Protein AF-A0A1F6T7D1-F1 (afdb_monomer)

Organism: NCBI:txid1817756

Sequence (231 aa):
MIGPVRVLPANIIKEFRGVKGLGLTKTAYKNGETWQALVCGNECSLQPVVLNVRSEILLKYFNDTVTGQRLSIAKPPTGELIALFQGLPPTAAVKSPTTLLHRGLTKYPGSGRPGSLEIGIPPFGSEKLRIVPRLVNDRTVRVYLESDRHRQRLGELGIPEMNAGPSDMAKGRNLLLWAGDLDGDGKLDLVMSFESWVGNDSSVVLFLSSLAKGGDFVGKAGSYFLAGQYD

pLDDT: mean 83.28, std 14.9, range [37.25, 98.0]

Solvent-accessible surface area (backbone atoms only — not comparable to full-atom values): 13082 Å² total; per-residue (Å²): 131,84,58,78,27,46,38,42,58,38,59,70,57,68,67,73,83,86,59,78,50,73,58,50,68,90,58,88,78,58,61,70,43,73,31,33,33,37,30,36,64,99,59,49,38,69,40,84,39,40,37,42,54,40,81,39,80,30,46,75,58,97,87,42,77,43,65,19,49,47,56,39,57,77,69,73,76,88,53,45,62,59,32,34,36,31,59,67,80,64,60,94,78,40,62,72,32,51,74,75,47,48,48,83,53,95,71,70,54,59,64,83,54,87,96,57,57,32,32,39,45,78,66,67,79,93,51,58,40,28,41,42,66,40,77,76,54,99,44,35,33,40,30,27,44,32,44,95,87,49,76,40,82,77,51,62,28,42,41,41,95,68,94,56,60,67,61,69,60,49,34,50,52,56,23,44,37,30,34,26,19,70,79,63,82,77,47,61,23,38,34,35,38,41,57,15,67,55,62,56,26,39,27,37,37,39,30,32,31,94,58,35,58,96,85,43,71,48,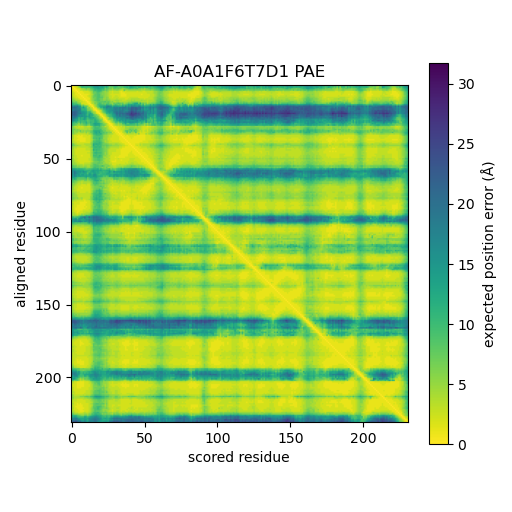15,82,44,25,56,28,76,42,77,40,94,76,130

Nearest PDB structures (foldseek):
  7uio-assembly1_Bp  TM=2.243E-01  e=1.957E-01  Saccharomyces cerevisiae S288C
  7uic-assembly1_p  TM=2.243E-01  e=3.689E-01  Saccharomyces cerevisiae S288C
  2fyq-assembly1_A-2  TM=2.842E-01  e=1.457E+00  Norwalk virus
  4x2y-assembly2_B  TM=2.482E-01  e=1.061E+00  Murine norovirus 1
  4in2-assembly1_B  TM=2.213E-01  e=1.800E+00  Norovirus Hu/1968/US

Foldseek 3Di:
DQAFKAKFFPCLQVPPDPDQHFAPPPDDDDFQDWKWWFFDDVATFTDIWTKDKDWDQRDCDPNDTRIGIRIYTPDDDPHDTGIIMDRAPPRVPADGWFFQDALPDPDFDAPPDPPALKGWTPDQPPWTWIWHWDDPDQFKTWIWIDTPVDIDTDDMAGDDPDDDHPNPCSHDCNFWRTWTGGRHPSAIKTWGWRQYPVQRKIKIWTWHCVQDPDPDRTDTRYMDIRGRPDD

Structure (mmCIF, N/CA/C/O backbone):
data_AF-A0A1F6T7D1-F1
#
_entry.id   AF-A0A1F6T7D1-F1
#
loop_
_atom_site.group_PDB
_atom_site.id
_atom_site.type_symbol
_atom_site.label_atom_id
_atom_site.label_alt_id
_atom_site.label_comp_id
_atom_site.label_asym_id
_atom_site.label_entity_id
_atom_site.label_seq_id
_atom_site.pdbx_PDB_ins_code
_atom_site.Cartn_x
_atom_site.Cartn_y
_atom_site.Cartn_z
_atom_site.occupancy
_atom_site.B_iso_or_equiv
_atom_site.auth_seq_id
_atom_site.auth_comp_id
_atom_site.auth_asym_id
_atom_site.auth_atom_id
_atom_site.pdbx_PDB_model_num
ATOM 1 N N . MET A 1 1 ? -18.824 6.020 -8.341 1.00 62.72 1 MET A N 1
ATOM 2 C CA . MET A 1 1 ? -18.040 4.789 -8.577 1.00 62.72 1 MET A CA 1
ATOM 3 C C . MET A 1 1 ? -16.597 5.214 -8.776 1.00 62.72 1 MET A C 1
ATOM 5 O O . MET A 1 1 ? -16.368 6.082 -9.610 1.00 62.72 1 MET A O 1
ATOM 9 N N . ILE A 1 2 ? -15.666 4.705 -7.967 1.00 74.12 2 ILE A N 1
ATOM 10 C CA . ILE A 1 2 ? -14.239 5.033 -8.101 1.00 74.12 2 ILE A CA 1
ATOM 11 C C . ILE A 1 2 ? -13.718 4.310 -9.352 1.00 74.12 2 ILE A C 1
ATOM 13 O O . ILE A 1 2 ? -13.960 3.115 -9.520 1.00 74.12 2 ILE A O 1
ATOM 17 N N . GLY A 1 3 ? -13.088 5.051 -10.267 1.00 82.81 3 GLY A N 1
ATOM 18 C CA . GLY A 1 3 ? -12.433 4.476 -11.445 1.00 82.81 3 GLY A CA 1
ATOM 19 C C . GLY A 1 3 ? -11.140 3.735 -11.075 1.00 82.81 3 GLY A C 1
ATOM 20 O O . GLY A 1 3 ? -10.758 3.713 -9.908 1.00 82.81 3 GLY A O 1
ATOM 21 N N . PRO A 1 4 ? -10.428 3.130 -12.041 1.00 87.75 4 PRO A N 1
ATOM 22 C CA . PRO A 1 4 ? -9.139 2.507 -11.754 1.00 87.75 4 PRO A CA 1
ATOM 23 C C . PRO A 1 4 ? -8.152 3.545 -11.201 1.00 87.75 4 PRO A C 1
ATOM 25 O O . PRO A 1 4 ? -7.913 4.580 -11.828 1.00 87.75 4 PRO A O 1
ATOM 28 N N . VAL A 1 5 ? -7.566 3.259 -10.036 1.00 93.31 5 VAL A N 1
ATOM 29 C CA . VAL A 1 5 ? -6.582 4.136 -9.394 1.00 93.31 5 VAL A CA 1
ATOM 30 C C . VAL A 1 5 ? -5.193 3.783 -9.913 1.00 93.31 5 VAL A C 1
ATOM 32 O O . VAL A 1 5 ? -4.769 2.626 -9.885 1.00 93.31 5 VAL A O 1
ATOM 35 N N . ARG A 1 6 ? -4.440 4.782 -10.372 1.00 93.75 6 ARG A N 1
ATOM 36 C CA . ARG A 1 6 ? -3.005 4.615 -10.632 1.00 93.75 6 ARG A CA 1
ATOM 37 C C . ARG A 1 6 ? -2.250 4.828 -9.331 1.00 93.75 6 ARG A C 1
ATOM 39 O O . ARG A 1 6 ? -2.532 5.771 -8.596 1.00 93.75 6 ARG A O 1
ATOM 46 N N . VAL A 1 7 ? -1.282 3.959 -9.073 1.00 94.06 7 VAL A N 1
ATOM 47 C CA . VAL A 1 7 ? -0.441 3.995 -7.876 1.00 94.06 7 VAL A CA 1
ATOM 48 C C . VAL A 1 7 ? 0.997 4.248 -8.309 1.00 94.06 7 VAL A C 1
ATOM 50 O O . VAL A 1 7 ? 1.436 3.740 -9.340 1.00 94.06 7 VAL A O 1
ATOM 53 N N . LEU A 1 8 ? 1.723 5.031 -7.522 1.00 92.75 8 LEU A N 1
ATOM 54 C CA . LEU A 1 8 ? 3.155 5.258 -7.658 1.00 92.75 8 LEU A CA 1
ATOM 55 C C . LEU A 1 8 ? 3.804 5.157 -6.267 1.00 92.75 8 LEU A C 1
ATOM 57 O O . LEU A 1 8 ? 3.393 5.873 -5.352 1.00 92.75 8 LEU A O 1
ATOM 61 N N . PRO A 1 9 ? 4.796 4.278 -6.064 1.00 91.00 9 PRO A N 1
ATOM 62 C CA . PRO A 1 9 ? 5.441 4.118 -4.770 1.00 91.00 9 PRO A CA 1
ATOM 63 C C . PRO A 1 9 ? 6.434 5.254 -4.490 1.00 91.00 9 PRO A C 1
ATOM 65 O O . PRO A 1 9 ? 7.025 5.839 -5.399 1.00 91.00 9 PRO A O 1
ATOM 68 N N . ALA A 1 10 ? 6.642 5.573 -3.211 1.00 88.81 10 ALA A N 1
ATOM 69 C CA . ALA A 1 10 ? 7.482 6.701 -2.806 1.00 88.81 10 ALA A CA 1
ATOM 70 C C . ALA A 1 10 ? 8.966 6.563 -3.190 1.00 88.81 10 ALA A C 1
ATOM 72 O O . ALA A 1 10 ? 9.633 7.569 -3.443 1.00 88.81 10 ALA A O 1
ATOM 73 N N . ASN A 1 11 ? 9.496 5.337 -3.234 1.00 81.94 11 ASN A N 1
ATOM 74 C CA . ASN A 1 11 ? 10.896 5.078 -3.580 1.00 81.94 11 ASN A CA 1
ATOM 75 C C . ASN A 1 11 ? 11.221 5.482 -5.024 1.00 81.94 11 ASN A C 1
ATOM 77 O O . ASN A 1 11 ? 12.285 6.045 -5.248 1.00 81.94 11 ASN A O 1
ATOM 81 N N . ILE A 1 12 ? 10.277 5.361 -5.964 1.00 77.81 12 ILE A N 1
ATOM 82 C CA . ILE A 1 12 ? 10.473 5.802 -7.359 1.00 77.81 12 ILE A CA 1
ATOM 83 C C . ILE A 1 12 ? 10.707 7.312 -7.478 1.00 77.81 12 ILE A C 1
ATOM 85 O O . ILE A 1 12 ? 11.357 7.770 -8.415 1.00 77.81 12 ILE A O 1
ATOM 89 N N . ILE A 1 13 ? 10.224 8.096 -6.513 1.00 75.31 13 ILE A N 1
ATOM 90 C CA . ILE A 1 13 ? 10.462 9.542 -6.461 1.00 75.31 13 ILE A CA 1
ATOM 91 C C . ILE A 1 13 ? 11.806 9.874 -5.786 1.00 75.31 13 ILE A C 1
ATOM 93 O O . ILE A 1 13 ? 12.431 10.880 -6.126 1.00 75.31 13 ILE A O 1
ATOM 97 N N . LYS A 1 14 ? 12.256 9.055 -4.821 1.00 62.06 14 LYS A N 1
ATOM 98 C CA . LYS A 1 14 ? 13.472 9.291 -4.015 1.00 62.06 14 LYS A CA 1
ATOM 99 C C . LYS A 1 14 ? 14.748 8.720 -4.670 1.00 62.06 14 LYS A C 1
ATOM 101 O O . LYS A 1 14 ? 15.816 9.325 -4.557 1.00 62.06 14 LYS A O 1
ATOM 106 N N . GLU A 1 15 ? 14.664 7.589 -5.365 1.00 52.50 15 GLU A N 1
ATOM 107 C CA . GLU A 1 15 ? 15.813 6.817 -5.862 1.00 52.50 15 GLU A CA 1
ATOM 108 C C . GLU A 1 15 ? 16.237 7.205 -7.284 1.00 52.50 15 GLU A C 1
ATOM 110 O O . GLU A 1 15 ? 16.004 6.488 -8.246 1.00 52.50 15 GLU A O 1
ATOM 115 N N . PHE A 1 16 ? 16.933 8.336 -7.415 1.00 49.03 16 PHE A N 1
ATOM 116 C CA . PHE A 1 16 ? 17.768 8.624 -8.597 1.00 49.03 16 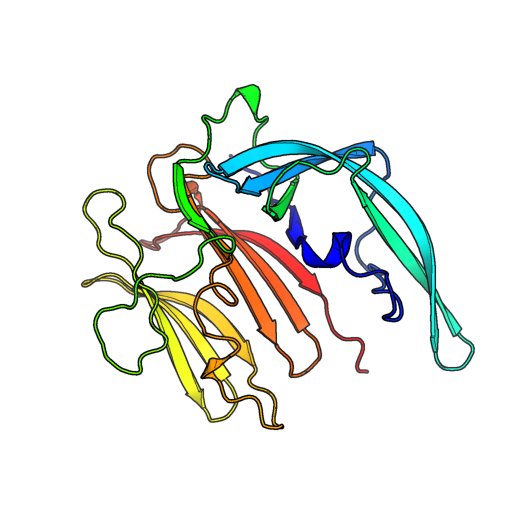PHE A CA 1
ATOM 117 C C . PHE A 1 16 ? 19.107 9.270 -8.205 1.00 49.03 16 PHE A C 1
ATOM 119 O O . PHE A 1 16 ? 19.644 10.132 -8.903 1.00 49.03 16 PHE A O 1
ATOM 126 N N . ARG A 1 17 ? 19.652 8.878 -7.047 1.00 37.25 17 ARG A N 1
ATOM 127 C CA . ARG A 1 17 ? 21.029 9.192 -6.637 1.00 37.25 17 ARG A CA 1
ATOM 128 C C . ARG A 1 17 ? 21.850 7.900 -6.592 1.00 37.25 17 ARG A C 1
ATOM 130 O O . ARG A 1 17 ? 22.126 7.392 -5.516 1.00 37.25 17 ARG A O 1
ATOM 137 N N . GLY A 1 18 ? 22.215 7.363 -7.759 1.00 40.25 18 GLY A N 1
ATOM 138 C CA . GLY A 1 18 ? 23.290 6.362 -7.867 1.00 40.25 18 GLY A CA 1
ATOM 139 C C . GLY A 1 18 ? 22.936 4.988 -8.445 1.00 40.25 18 GLY A C 1
ATOM 140 O O . GLY A 1 18 ? 23.858 4.243 -8.759 1.00 40.25 18 GLY A O 1
ATOM 141 N N . VAL A 1 19 ? 21.658 4.655 -8.660 1.00 41.31 19 VAL A N 1
ATOM 142 C CA . VAL A 1 19 ? 21.254 3.434 -9.385 1.00 41.31 19 VAL A CA 1
ATOM 143 C C . VAL A 1 19 ? 20.727 3.820 -10.765 1.00 41.31 19 VAL A C 1
ATOM 145 O O . VAL A 1 19 ? 19.970 4.783 -10.904 1.00 41.31 19 VAL A O 1
ATOM 148 N N . LYS A 1 20 ? 21.203 3.100 -11.790 1.00 41.16 20 LYS A N 1
ATOM 149 C CA . LYS A 1 20 ? 20.824 3.254 -13.199 1.00 41.16 20 LYS A CA 1
ATOM 150 C C . LYS A 1 20 ? 19.303 3.239 -13.335 1.00 41.16 20 LYS A C 1
ATOM 152 O O . LYS A 1 20 ? 18.629 2.390 -12.764 1.00 41.16 20 LYS A O 1
ATOM 157 N N . GLY A 1 21 ? 18.799 4.232 -14.050 1.00 42.09 21 GLY A N 1
ATOM 158 C CA . GLY A 1 21 ? 17.420 4.653 -13.967 1.00 42.09 21 GLY A CA 1
ATOM 159 C C . GLY A 1 21 ? 16.395 3.577 -14.305 1.00 42.09 21 GLY A C 1
ATOM 160 O O . GLY A 1 21 ? 16.577 2.761 -15.206 1.00 42.09 21 GLY A O 1
ATOM 161 N N . LEU A 1 22 ? 15.280 3.615 -13.587 1.00 51.94 22 LEU A N 1
ATOM 162 C CA . LEU A 1 22 ? 14.161 2.724 -13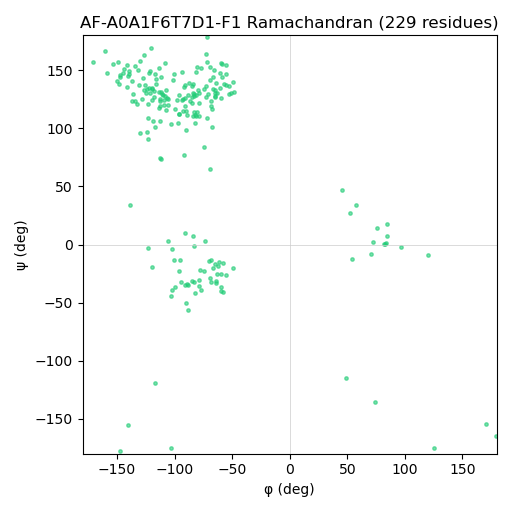.820 1.00 51.94 22 LEU A CA 1
ATOM 163 C C . LEU A 1 22 ? 13.291 3.250 -14.957 1.00 51.94 22 LEU A C 1
ATOM 165 O O . LEU A 1 22 ? 12.567 4.236 -14.822 1.00 51.94 22 LEU A O 1
ATOM 169 N N . GLY A 1 23 ? 13.416 2.602 -16.114 1.00 51.03 23 GLY A N 1
ATOM 170 C CA . GLY A 1 23 ? 12.618 2.894 -17.294 1.00 51.03 23 GLY A CA 1
ATOM 171 C C . GLY A 1 23 ? 11.172 2.533 -17.081 1.00 51.03 23 GLY A C 1
ATOM 172 O O . GLY A 1 23 ? 10.788 1.382 -17.245 1.00 51.03 23 GLY A O 1
ATOM 173 N N . LEU A 1 24 ? 10.347 3.541 -16.807 1.00 61.72 24 LEU A N 1
ATOM 174 C CA . LEU A 1 24 ? 8.900 3.469 -16.983 1.00 61.72 24 LEU A CA 1
ATOM 175 C C . LEU A 1 24 ? 8.587 3.426 -18.489 1.00 61.72 24 LEU A C 1
ATOM 177 O O . LEU A 1 24 ? 8.051 4.371 -19.054 1.00 61.72 24 LEU A O 1
ATOM 181 N N . THR A 1 25 ? 8.997 2.359 -19.177 1.00 55.06 25 THR A N 1
ATOM 182 C CA . THR A 1 25 ? 8.921 2.264 -20.644 1.00 55.06 25 THR A CA 1
ATOM 183 C C . THR A 1 25 ? 7.513 1.944 -21.142 1.00 55.06 25 THR A C 1
ATOM 185 O O . THR A 1 25 ? 7.186 2.245 -22.285 1.00 55.06 25 THR A O 1
ATOM 188 N N . LYS A 1 26 ? 6.659 1.364 -20.287 1.00 64.56 26 LYS A N 1
ATOM 189 C CA . LYS A 1 26 ? 5.295 0.940 -20.655 1.00 64.56 26 LYS A CA 1
ATOM 190 C C . LYS A 1 26 ? 4.207 1.962 -20.314 1.00 64.56 26 LYS A C 1
ATOM 192 O O . LYS A 1 26 ? 3.148 1.941 -20.933 1.00 64.56 26 LYS A O 1
ATOM 197 N N . THR A 1 27 ? 4.458 2.865 -19.365 1.00 71.75 27 THR A N 1
ATOM 198 C CA . THR A 1 27 ? 3.461 3.840 -18.899 1.00 71.75 27 THR A CA 1
ATOM 199 C C . THR A 1 27 ? 4.004 5.249 -19.062 1.00 71.75 27 THR A C 1
ATOM 201 O O . THR A 1 27 ? 4.874 5.664 -18.302 1.00 71.75 27 THR A O 1
ATOM 204 N N . ALA A 1 28 ? 3.459 5.999 -20.021 1.00 79.38 28 ALA A N 1
ATOM 205 C CA . ALA A 1 28 ? 3.804 7.402 -20.210 1.00 79.38 28 ALA A CA 1
ATOM 206 C C . ALA A 1 28 ? 3.070 8.278 -19.180 1.00 79.38 28 ALA A C 1
ATOM 208 O O . ALA A 1 28 ? 1.852 8.452 -19.240 1.00 79.38 28 ALA A O 1
ATOM 209 N N . TYR A 1 29 ? 3.817 8.839 -18.234 1.00 88.06 29 TYR A N 1
ATOM 210 C CA . TYR A 1 29 ? 3.357 9.900 -17.340 1.00 88.06 29 TYR A CA 1
ATOM 211 C C . TYR A 1 29 ? 3.455 11.249 -18.054 1.00 88.06 29 TYR A C 1
ATOM 213 O O . TYR A 1 29 ? 4.342 11.452 -18.891 1.00 88.06 29 TYR A O 1
ATOM 221 N N . LYS A 1 30 ? 2.556 12.182 -17.731 1.00 88.50 30 LYS A N 1
ATOM 222 C CA . LYS A 1 30 ? 2.564 13.533 -18.305 1.00 88.50 30 LYS A CA 1
ATOM 223 C C . LYS A 1 30 ? 2.921 14.577 -17.257 1.00 88.50 30 LYS A C 1
ATOM 225 O O . LYS A 1 30 ? 2.540 14.480 -16.092 1.00 88.50 30 LYS A O 1
ATOM 230 N N . ASN A 1 31 ? 3.659 15.590 -17.699 1.00 87.44 31 ASN A N 1
ATOM 231 C CA . ASN A 1 31 ? 3.991 16.739 -16.872 1.00 87.44 31 ASN A CA 1
ATOM 232 C C . ASN A 1 31 ? 2.718 17.509 -16.495 1.00 87.44 31 ASN A C 1
ATOM 234 O O . ASN A 1 31 ? 1.848 17.698 -17.344 1.00 87.44 31 ASN A O 1
ATOM 238 N N . GLY A 1 32 ? 2.621 17.968 -15.248 1.00 82.62 32 GLY A N 1
ATOM 239 C CA . GLY A 1 32 ? 1.458 18.732 -14.789 1.00 82.62 32 GLY A CA 1
ATOM 240 C C . GLY A 1 32 ? 0.255 17.879 -14.375 1.00 82.62 32 GLY A C 1
ATOM 241 O O . GLY A 1 32 ? -0.760 18.440 -13.974 1.00 82.62 32 GLY A O 1
ATOM 242 N N . GLU A 1 33 ? 0.345 16.544 -14.440 1.00 84.81 33 GLU A N 1
ATOM 243 C CA . GLU A 1 33 ? -0.702 15.682 -13.891 1.00 84.81 33 GLU A CA 1
ATOM 244 C C . GLU A 1 33 ? -0.860 15.918 -12.386 1.00 84.81 33 GLU A C 1
ATOM 246 O O . GLU A 1 33 ? 0.125 15.959 -11.639 1.00 84.81 33 GLU A O 1
ATOM 251 N N . THR A 1 34 ? -2.114 16.028 -11.945 1.00 87.69 34 THR A N 1
ATOM 252 C CA . THR A 1 34 ? -2.462 16.116 -10.527 1.00 87.69 34 THR A CA 1
ATOM 253 C C . THR A 1 34 ? -2.521 14.721 -9.926 1.00 87.69 34 THR A C 1
ATOM 255 O O . THR A 1 34 ? -3.185 13.821 -10.447 1.00 87.69 34 THR A O 1
ATOM 258 N N . TRP A 1 35 ? -1.827 14.567 -8.809 1.00 94.25 35 TRP A N 1
ATOM 259 C CA . TRP A 1 35 ? -1.776 13.363 -7.996 1.00 94.25 35 TRP A CA 1
ATOM 260 C C . TRP A 1 35 ? -2.122 13.721 -6.554 1.00 94.25 35 TRP A C 1
ATOM 262 O O . TRP A 1 35 ? -2.062 14.882 -6.153 1.00 94.25 35 TRP A O 1
ATOM 272 N N . GLN A 1 36 ? -2.464 12.719 -5.761 1.00 94.81 36 GLN A N 1
ATOM 273 C CA . GLN A 1 36 ? -2.612 12.839 -4.319 1.00 94.81 36 GLN A CA 1
ATOM 274 C C . GLN A 1 36 ? -1.512 12.028 -3.647 1.00 94.81 36 GLN A C 1
ATOM 276 O O . GLN A 1 36 ? -1.401 10.822 -3.850 1.00 94.81 36 GLN A O 1
ATOM 281 N N . ALA A 1 37 ? -0.674 12.699 -2.871 1.00 95.12 37 ALA A N 1
ATOM 282 C CA . ALA A 1 37 ? 0.352 12.085 -2.051 1.00 95.12 37 ALA A CA 1
ATOM 283 C C . ALA A 1 37 ? -0.237 11.699 -0.696 1.00 95.12 37 ALA A C 1
ATOM 285 O O . ALA A 1 37 ? -0.724 12.571 0.019 1.00 95.12 37 ALA A O 1
ATOM 286 N N . LEU A 1 38 ? -0.143 10.425 -0.322 1.00 96.31 38 LEU A N 1
ATOM 287 C CA . LEU A 1 38 ? -0.360 10.000 1.056 1.00 96.31 38 LEU A CA 1
ATOM 288 C C . LEU A 1 38 ? 0.926 10.228 1.843 1.00 96.31 38 LEU A C 1
ATOM 290 O O . LEU A 1 38 ? 1.943 9.575 1.595 1.00 96.31 38 LEU A O 1
ATOM 294 N N . VAL A 1 39 ? 0.878 11.179 2.768 1.00 95.56 39 VAL A N 1
ATOM 295 C CA . VAL A 1 39 ? 2.038 11.655 3.525 1.00 95.56 39 VAL A CA 1
ATOM 296 C C . VAL A 1 39 ? 1.739 11.531 5.003 1.00 95.56 39 VAL A C 1
ATOM 298 O O . VAL A 1 39 ? 0.693 11.996 5.447 1.00 95.56 39 VAL A O 1
ATOM 301 N N . CYS A 1 40 ? 2.661 10.939 5.755 1.00 94.88 40 CYS A N 1
ATOM 302 C CA . CYS A 1 40 ? 2.509 10.693 7.182 1.00 94.88 40 CYS A CA 1
ATOM 303 C C . CYS A 1 40 ? 3.599 11.395 7.998 1.00 94.88 40 CYS A C 1
ATOM 305 O O . CYS A 1 40 ? 4.792 11.178 7.781 1.00 94.88 40 CYS A O 1
ATOM 307 N N . GLY A 1 41 ? 3.177 12.222 8.951 1.00 91.94 41 GLY A N 1
ATOM 308 C CA . GLY A 1 41 ? 3.995 12.758 10.039 1.00 91.94 41 GLY A CA 1
ATOM 309 C C . GLY A 1 41 ? 3.447 12.262 11.376 1.00 91.94 41 GLY A C 1
ATOM 310 O O . GLY A 1 41 ? 3.367 11.057 11.590 1.00 91.94 41 GLY A O 1
ATOM 311 N N . ASN A 1 42 ? 3.020 13.190 12.238 1.00 88.94 42 ASN A N 1
ATOM 312 C CA . ASN A 1 42 ? 2.207 12.863 13.422 1.00 88.94 42 ASN A CA 1
ATOM 313 C C . ASN A 1 42 ? 0.789 12.412 13.035 1.00 88.94 42 ASN A C 1
ATOM 315 O O . ASN A 1 42 ? 0.171 11.617 13.732 1.00 88.94 42 ASN A O 1
ATOM 319 N N . GLU A 1 43 ? 0.303 12.920 11.906 1.00 92.69 43 GLU A N 1
ATOM 320 C CA . GLU A 1 43 ? -0.946 12.532 11.262 1.00 92.69 43 GLU A CA 1
ATOM 321 C C . GLU A 1 43 ? -0.659 12.243 9.787 1.00 92.69 43 GLU A C 1
ATOM 323 O O . GLU A 1 43 ? 0.336 12.730 9.230 1.00 92.69 43 GLU A O 1
ATOM 328 N N . CYS A 1 44 ? -1.524 11.459 9.146 1.00 95.12 44 CYS A N 1
ATOM 329 C CA . CYS A 1 44 ? -1.458 11.252 7.706 1.00 95.12 44 CYS A CA 1
ATOM 330 C C . CYS A 1 44 ? -2.485 12.115 6.979 1.00 95.12 44 CYS A C 1
ATOM 332 O O . CYS A 1 44 ? -3.581 12.372 7.469 1.00 95.12 44 CYS A O 1
ATOM 334 N N . SER A 1 45 ? -2.126 12.549 5.777 1.00 94.88 45 SER A N 1
ATOM 335 C CA . SER A 1 45 ? -2.982 13.368 4.923 1.00 94.88 45 SER A CA 1
ATOM 336 C C . SER A 1 45 ? -2.799 13.000 3.456 1.00 94.88 45 SER A C 1
ATOM 338 O O . SER A 1 45 ? -1.719 12.567 3.045 1.00 94.88 45 SER A O 1
ATOM 340 N N . LEU A 1 46 ? -3.858 13.196 2.669 1.00 94.56 46 LEU A N 1
ATOM 341 C CA . LEU A 1 46 ? -3.784 13.213 1.213 1.00 94.56 46 LEU A CA 1
ATOM 342 C C . LEU A 1 46 ? -3.520 14.648 0.753 1.00 94.56 46 LEU A C 1
ATOM 344 O O . LEU A 1 46 ? -4.348 15.537 0.943 1.00 94.56 46 LEU A O 1
ATOM 348 N N . GLN A 1 47 ? -2.359 14.882 0.152 1.00 93.31 47 GLN A N 1
ATOM 349 C CA . GLN A 1 47 ? -1.942 16.205 -0.307 1.00 93.31 47 GLN A CA 1
ATOM 350 C C . GLN A 1 47 ? -1.940 16.248 -1.834 1.00 93.31 47 GLN A C 1
ATOM 352 O O . GLN A 1 47 ? -1.336 15.371 -2.455 1.00 93.31 47 GLN A O 1
ATOM 357 N N . PRO A 1 48 ? -2.581 17.241 -2.474 1.00 93.50 48 PRO A N 1
ATOM 358 C CA . PRO A 1 48 ? -2.467 17.398 -3.914 1.00 93.50 48 PRO A CA 1
ATOM 359 C C . PRO A 1 48 ? -1.017 17.733 -4.269 1.00 93.50 48 PRO A C 1
ATOM 361 O O . PRO A 1 48 ? -0.409 18.635 -3.692 1.00 93.50 48 PRO A O 1
ATOM 364 N N . VAL A 1 49 ? -0.465 17.012 -5.235 1.00 93.44 49 VAL A N 1
ATOM 365 C CA . VAL A 1 49 ? 0.885 17.232 -5.743 1.00 93.44 49 VAL A CA 1
ATOM 366 C C . VAL A 1 49 ? 0.892 17.197 -7.263 1.00 93.44 49 VAL A C 1
ATOM 368 O O . VAL A 1 49 ? 0.056 16.556 -7.898 1.00 93.44 49 VAL A O 1
ATOM 371 N N . VAL A 1 50 ? 1.864 17.893 -7.844 1.00 93.00 50 VAL A N 1
ATOM 372 C CA . VAL A 1 50 ? 2.089 17.915 -9.289 1.00 93.00 50 VAL A CA 1
ATOM 373 C C . VAL A 1 50 ? 3.345 17.121 -9.598 1.00 93.00 50 VAL A C 1
ATOM 375 O O . VAL A 1 50 ? 4.405 17.372 -9.007 1.00 93.00 50 VAL A O 1
ATOM 378 N N . LEU A 1 51 ? 3.223 16.175 -10.529 1.00 91.81 51 LEU A N 1
ATOM 379 C CA . LEU A 1 51 ? 4.376 15.454 -11.046 1.00 91.81 51 LEU A CA 1
ATOM 380 C C . LEU A 1 51 ? 5.072 16.252 -12.144 1.00 91.81 51 LEU A C 1
ATOM 382 O O . LEU A 1 51 ? 4.473 16.655 -13.142 1.00 91.81 51 LEU A O 1
ATOM 386 N N . ASN A 1 52 ? 6.375 16.401 -11.953 1.00 90.00 52 ASN A N 1
ATOM 387 C CA . ASN A 1 52 ? 7.319 16.822 -12.963 1.00 90.00 52 ASN A CA 1
ATOM 388 C C . ASN A 1 52 ? 7.874 15.583 -13.658 1.00 90.00 52 ASN A C 1
ATOM 390 O O . ASN A 1 52 ? 8.521 14.746 -13.019 1.00 90.00 52 ASN A O 1
ATOM 394 N N . VAL A 1 53 ? 7.645 15.492 -14.966 1.00 90.19 53 VAL A N 1
ATOM 395 C CA . VAL A 1 53 ? 8.093 14.367 -15.793 1.00 90.19 53 VAL A CA 1
ATOM 396 C C . VAL A 1 53 ? 9.149 14.856 -16.770 1.00 90.19 53 VAL A C 1
ATOM 398 O O . VAL A 1 53 ? 8.911 15.801 -17.522 1.00 90.19 53 VAL A O 1
ATOM 401 N N . ARG A 1 54 ? 10.318 14.217 -16.771 1.00 88.56 54 ARG A N 1
ATOM 402 C CA . ARG A 1 54 ? 11.384 14.483 -17.743 1.00 88.56 54 ARG A CA 1
ATOM 403 C C . ARG A 1 54 ? 11.755 13.198 -18.458 1.00 88.56 54 ARG A C 1
ATOM 405 O O . ARG A 1 54 ? 11.950 12.179 -17.803 1.00 88.56 54 ARG A O 1
ATOM 412 N N . SER A 1 55 ? 11.871 13.247 -19.780 1.00 86.75 55 SER A N 1
ATOM 413 C CA . SER A 1 55 ? 12.468 12.143 -20.530 1.00 86.75 55 SER A CA 1
ATOM 414 C C . SER A 1 55 ? 13.950 12.043 -20.182 1.00 86.75 55 SER A C 1
ATOM 416 O O . SER A 1 55 ? 14.651 13.053 -20.152 1.00 86.75 55 SER A O 1
ATOM 418 N N . GLU A 1 56 ? 14.421 10.834 -19.911 1.00 83.50 56 GLU A N 1
ATOM 419 C CA . GLU A 1 56 ? 15.819 10.568 -19.579 1.00 83.50 56 GLU A CA 1
ATOM 420 C C . GLU A 1 56 ? 16.276 9.277 -20.262 1.00 83.50 56 GLU A C 1
ATOM 422 O O . GLU A 1 56 ? 15.494 8.346 -20.464 1.00 83.50 56 GLU A O 1
ATOM 427 N N . ILE A 1 57 ? 17.549 9.234 -20.648 1.00 79.44 57 ILE A N 1
ATOM 428 C CA . ILE A 1 57 ? 18.204 8.016 -21.121 1.00 79.44 57 ILE A CA 1
ATOM 429 C C . ILE A 1 57 ? 18.674 7.268 -19.882 1.00 79.44 57 ILE A C 1
ATOM 431 O O . ILE A 1 57 ? 19.575 7.726 -19.183 1.00 79.44 57 ILE A O 1
ATOM 435 N N . LEU A 1 58 ? 18.044 6.138 -19.588 1.00 67.75 58 LEU A N 1
ATOM 436 C CA . LEU A 1 58 ? 18.199 5.493 -18.284 1.00 67.75 58 LEU A CA 1
ATOM 437 C C . LEU A 1 58 ? 19.278 4.413 -18.297 1.00 67.75 58 LEU A C 1
ATOM 439 O O . LEU A 1 58 ? 19.981 4.223 -17.302 1.00 67.75 58 LEU A O 1
ATOM 443 N N . LEU A 1 59 ? 19.443 3.746 -19.442 1.00 64.50 59 LEU A N 1
ATOM 444 C CA . LEU A 1 59 ? 20.413 2.683 -19.658 1.00 64.50 59 LEU A CA 1
ATOM 445 C C . LEU A 1 59 ? 20.900 2.678 -21.112 1.00 64.50 59 LEU A C 1
ATOM 447 O O . LEU A 1 59 ? 20.104 2.806 -22.043 1.00 64.50 59 LEU A O 1
ATOM 451 N N . LYS A 1 60 ? 22.211 2.473 -21.286 1.00 56.31 60 LYS A N 1
ATOM 452 C CA . LYS A 1 60 ? 22.783 1.872 -22.495 1.00 56.31 60 LYS A CA 1
ATOM 453 C C . LYS A 1 60 ? 22.989 0.390 -22.200 1.00 56.31 60 LYS A C 1
ATOM 455 O O . LYS A 1 60 ? 23.899 0.058 -21.439 1.00 56.31 60 LYS A O 1
ATOM 460 N N . TYR A 1 61 ? 22.135 -0.475 -22.728 1.00 56.06 61 TYR A N 1
ATOM 461 C CA . TYR A 1 61 ? 22.310 -1.926 -22.641 1.00 56.06 61 TYR A CA 1
ATOM 462 C C . TYR A 1 61 ? 22.668 -2.411 -24.047 1.00 56.06 61 TYR A C 1
ATOM 464 O O . TYR A 1 61 ? 21.971 -2.067 -24.990 1.00 56.06 61 TYR A O 1
ATOM 472 N N . PHE A 1 62 ? 23.801 -3.103 -24.207 1.00 58.16 62 PHE A N 1
ATOM 473 C CA . PHE A 1 62 ? 24.277 -3.616 -25.505 1.00 58.16 62 PHE A CA 1
ATOM 474 C C . PHE A 1 62 ? 24.206 -2.618 -26.685 1.00 58.16 62 PHE A C 1
ATOM 476 O O . PHE A 1 62 ? 23.773 -2.968 -27.773 1.00 58.16 62 PHE A O 1
ATOM 483 N N . ASN A 1 63 ? 24.663 -1.376 -26.479 1.00 67.44 63 ASN A N 1
ATOM 484 C CA . ASN A 1 63 ? 24.616 -0.255 -27.441 1.00 67.44 63 ASN A CA 1
ATOM 485 C C . ASN A 1 63 ? 23.231 0.345 -27.738 1.00 67.44 63 ASN A C 1
ATOM 487 O O . ASN A 1 63 ? 23.182 1.437 -28.310 1.00 67.44 63 ASN A O 1
ATOM 491 N N . ASP A 1 64 ? 22.140 -0.254 -27.265 1.00 69.56 64 ASP A N 1
ATOM 492 C CA . ASP A 1 64 ? 20.806 0.323 -27.388 1.00 69.56 64 ASP A CA 1
ATOM 493 C C . ASP A 1 64 ? 20.520 1.322 -26.269 1.00 69.56 64 ASP A C 1
ATOM 495 O O . ASP A 1 64 ? 20.864 1.133 -25.098 1.00 69.56 64 ASP A O 1
ATOM 499 N N . THR A 1 65 ? 19.893 2.432 -26.651 1.00 73.31 65 THR A N 1
ATOM 500 C CA . THR A 1 65 ? 19.519 3.510 -25.738 1.00 73.31 65 THR A CA 1
ATOM 501 C C . THR A 1 65 ? 18.067 3.326 -25.324 1.00 73.31 65 THR A C 1
ATOM 503 O O . THR A 1 65 ? 17.163 3.519 -26.134 1.00 73.31 65 THR A O 1
ATOM 506 N N . VAL A 1 66 ? 17.824 3.013 -24.051 1.00 74.44 66 VAL A N 1
ATOM 507 C CA . VAL A 1 66 ? 16.459 2.955 -23.519 1.00 74.44 66 VAL A CA 1
ATOM 508 C C . VAL A 1 66 ? 16.079 4.334 -22.989 1.00 74.44 66 VAL A C 1
ATOM 510 O O . VAL A 1 66 ? 16.630 4.814 -21.993 1.00 74.44 66 VAL A O 1
ATOM 513 N N . THR A 1 67 ? 15.131 4.987 -23.664 1.00 77.31 67 THR A N 1
ATOM 514 C CA . THR A 1 67 ? 14.488 6.195 -23.132 1.00 77.31 67 THR A CA 1
ATOM 515 C C . THR A 1 67 ? 13.430 5.789 -22.115 1.00 77.31 67 THR A C 1
ATOM 517 O O . THR A 1 67 ? 12.608 4.914 -22.376 1.00 77.31 67 THR A O 1
ATOM 520 N N . GLY A 1 68 ? 13.421 6.444 -20.963 1.00 82.38 68 GLY A N 1
ATOM 521 C CA . GLY A 1 68 ? 12.294 6.387 -20.044 1.00 82.38 68 GLY A CA 1
ATOM 522 C C . GLY A 1 68 ? 12.027 7.748 -19.429 1.00 82.38 68 GLY A C 1
ATOM 523 O O . GLY A 1 68 ? 12.328 8.784 -20.023 1.00 82.38 68 GLY A O 1
ATOM 524 N N . GLN A 1 69 ? 11.411 7.747 -18.252 1.00 84.94 69 GLN A N 1
ATOM 525 C CA . GLN A 1 69 ? 10.958 8.965 -17.598 1.00 84.94 69 GLN A CA 1
ATOM 526 C C . GLN A 1 69 ? 11.492 9.047 -16.175 1.00 84.94 69 GLN A C 1
ATOM 528 O O . GLN A 1 69 ? 11.363 8.106 -15.396 1.00 84.94 69 GLN A O 1
ATOM 533 N N . ARG A 1 70 ? 12.030 10.213 -15.828 1.00 84.19 70 ARG A N 1
ATOM 534 C CA . ARG A 1 70 ? 12.310 10.601 -14.454 1.00 84.19 70 ARG A CA 1
ATOM 535 C C . ARG A 1 70 ? 11.126 11.363 -13.894 1.00 84.19 70 ARG A C 1
ATOM 537 O O . ARG A 1 70 ? 10.694 12.371 -14.460 1.00 84.19 70 ARG A O 1
ATOM 544 N N . LEU A 1 71 ? 10.637 10.877 -12.761 1.00 88.75 71 LEU A N 1
ATOM 545 C CA . LEU A 1 71 ? 9.537 11.480 -12.028 1.00 88.75 71 LEU A CA 1
ATOM 546 C C . LEU A 1 71 ? 10.084 12.271 -10.842 1.00 88.75 71 LEU A C 1
ATOM 548 O O . LEU A 1 71 ? 11.037 11.869 -10.180 1.00 88.75 71 LEU A O 1
ATOM 552 N N . SER A 1 72 ? 9.473 13.415 -10.571 1.00 89.94 72 SER A N 1
ATOM 553 C CA . SER A 1 72 ? 9.751 14.219 -9.383 1.00 89.94 72 SER A CA 1
ATOM 554 C C . SER A 1 72 ? 8.489 14.965 -8.969 1.00 89.94 72 SER A C 1
ATOM 556 O O . SER A 1 72 ? 7.600 15.179 -9.788 1.00 89.94 72 SER A O 1
ATOM 558 N N . ILE A 1 73 ? 8.388 15.357 -7.702 1.00 91.25 73 ILE A N 1
ATOM 559 C CA . ILE A 1 73 ? 7.276 16.182 -7.220 1.00 91.25 73 ILE A CA 1
ATOM 560 C C . ILE A 1 73 ? 7.730 17.641 -7.237 1.00 91.25 73 ILE A C 1
ATOM 562 O O . ILE A 1 73 ? 8.782 17.954 -6.683 1.00 91.25 73 ILE A O 1
ATOM 566 N N . ALA A 1 74 ? 6.946 18.533 -7.852 1.00 89.62 74 ALA A N 1
ATOM 567 C CA . ALA A 1 74 ? 7.316 19.945 -8.002 1.00 89.62 74 ALA A CA 1
ATOM 568 C C . ALA A 1 74 ? 7.576 20.650 -6.661 1.00 89.62 74 ALA A C 1
ATOM 570 O O . ALA A 1 74 ? 8.542 21.397 -6.525 1.00 89.62 74 ALA A O 1
ATOM 571 N N . LYS A 1 75 ? 6.739 20.365 -5.661 1.00 90.44 75 LYS A N 1
ATOM 572 C CA . LYS A 1 75 ? 6.920 20.784 -4.271 1.00 90.44 75 LYS A CA 1
ATOM 573 C C . LYS A 1 75 ? 6.752 19.554 -3.376 1.00 90.44 75 LYS A C 1
ATOM 575 O O . LYS A 1 75 ? 5.612 19.174 -3.110 1.00 90.44 75 LYS A O 1
ATOM 580 N N . PRO A 1 76 ? 7.848 18.884 -2.980 1.00 90.12 76 PRO A N 1
ATOM 581 C CA . PRO A 1 76 ? 7.764 17.699 -2.138 1.00 90.12 76 PRO A CA 1
ATOM 582 C C . PRO A 1 76 ? 7.029 18.013 -0.826 1.00 90.12 76 PRO A C 1
ATOM 584 O O . PRO A 1 76 ? 7.260 19.080 -0.251 1.00 90.12 76 PRO A O 1
ATOM 587 N N . PRO A 1 77 ? 6.144 17.122 -0.358 1.00 91.50 77 PRO A N 1
ATOM 588 C CA . PRO A 1 77 ? 5.433 17.332 0.893 1.00 91.50 77 PRO A CA 1
ATOM 589 C C . PRO A 1 77 ? 6.362 17.158 2.103 1.00 91.50 77 PRO A C 1
ATOM 591 O O . PRO A 1 77 ? 7.378 16.464 2.030 1.00 91.50 77 PRO A O 1
ATOM 594 N N . THR A 1 78 ? 5.991 17.762 3.232 1.00 91.00 78 THR A N 1
ATOM 595 C CA . THR A 1 78 ? 6.690 17.573 4.511 1.00 91.00 78 THR A CA 1
ATOM 596 C C . THR A 1 78 ? 6.153 16.327 5.211 1.00 91.00 78 THR A C 1
ATOM 598 O O . THR A 1 78 ? 4.962 16.255 5.504 1.00 91.00 78 THR A O 1
ATOM 601 N N . GLY A 1 79 ? 7.028 15.366 5.504 1.00 91.56 79 GLY A N 1
ATOM 602 C CA . GLY A 1 79 ? 6.685 14.103 6.165 1.00 91.56 79 GLY A CA 1
ATOM 603 C C . GLY A 1 79 ? 7.149 12.887 5.368 1.00 91.56 79 GLY A C 1
ATOM 604 O O . GLY A 1 79 ? 7.831 13.013 4.349 1.00 91.56 79 GLY A O 1
ATOM 605 N N . GLU A 1 80 ? 6.786 11.695 5.835 1.00 93.00 80 GLU A N 1
ATOM 606 C CA . GLU A 1 80 ? 7.092 10.461 5.120 1.00 93.00 80 GLU A CA 1
ATOM 607 C C . GLU A 1 80 ? 6.062 10.229 4.014 1.00 93.00 80 GLU A C 1
ATOM 609 O O . GLU A 1 80 ? 4.893 9.942 4.272 1.00 93.00 80 GLU A O 1
ATOM 614 N N . LEU A 1 81 ? 6.507 10.352 2.763 1.00 94.12 81 LEU A N 1
ATOM 615 C CA . LEU A 1 81 ? 5.718 9.976 1.596 1.00 94.12 81 LEU A CA 1
ATOM 616 C C . LEU A 1 81 ? 5.551 8.452 1.568 1.00 94.12 81 LEU A C 1
ATOM 618 O O . LEU A 1 81 ? 6.540 7.729 1.461 1.00 94.12 81 LEU A O 1
ATOM 622 N N . ILE A 1 82 ? 4.308 7.979 1.623 1.00 94.81 82 ILE A N 1
ATOM 623 C CA . ILE A 1 82 ? 3.965 6.555 1.548 1.00 94.81 82 ILE A CA 1
ATOM 624 C C . ILE A 1 82 ? 3.784 6.131 0.089 1.00 94.81 82 ILE A C 1
ATOM 626 O O . ILE A 1 82 ? 4.454 5.213 -0.389 1.00 94.81 82 ILE A O 1
ATOM 630 N N . ALA A 1 83 ? 2.887 6.813 -0.625 1.00 95.38 83 ALA A N 1
ATOM 631 C CA . ALA A 1 83 ? 2.551 6.544 -2.019 1.00 95.38 83 ALA A CA 1
ATOM 632 C C . ALA A 1 83 ? 1.876 7.763 -2.666 1.00 95.38 83 ALA A C 1
ATOM 634 O O . ALA A 1 83 ? 1.443 8.699 -1.991 1.00 95.38 83 ALA A O 1
ATOM 635 N N . LEU A 1 84 ? 1.789 7.730 -3.989 1.00 95.50 84 LEU A N 1
ATOM 636 C CA . LEU A 1 84 ? 1.095 8.687 -4.836 1.00 95.50 84 LEU A CA 1
ATOM 637 C C . LEU A 1 84 ? -0.059 7.982 -5.548 1.00 95.50 84 LEU A C 1
ATOM 639 O O . LEU A 1 84 ? 0.107 6.875 -6.065 1.00 95.50 84 LEU A O 1
ATOM 643 N N . PHE A 1 85 ? -1.202 8.652 -5.625 1.00 95.44 85 PHE A N 1
ATOM 644 C CA . PHE A 1 85 ? -2.413 8.135 -6.245 1.00 95.44 85 PHE A CA 1
ATOM 645 C C . PHE A 1 85 ? -2.967 9.098 -7.289 1.00 95.44 85 PHE A C 1
ATOM 647 O O . PHE A 1 85 ? -2.953 10.314 -7.100 1.00 95.44 85 PHE A O 1
ATOM 654 N N . GLN A 1 86 ? -3.503 8.557 -8.376 1.00 93.69 86 GLN A N 1
ATOM 655 C CA . GLN A 1 86 ? -4.283 9.312 -9.352 1.00 93.69 86 GLN A CA 1
ATOM 656 C C . GLN A 1 86 ? -5.582 8.565 -9.643 1.00 93.69 86 GLN A C 1
ATOM 658 O O . GLN A 1 86 ? -5.575 7.347 -9.802 1.00 93.69 86 GLN A O 1
ATOM 663 N N . GLY A 1 87 ? -6.692 9.302 -9.716 1.00 90.88 87 GLY A N 1
ATOM 664 C CA . GLY A 1 87 ? -8.038 8.738 -9.888 1.00 90.88 87 GLY A CA 1
ATOM 665 C C . GLY A 1 87 ? -8.823 8.567 -8.584 1.00 90.88 87 GLY A C 1
ATOM 666 O O . GLY A 1 87 ? -9.987 8.177 -8.629 1.00 90.88 87 GLY A O 1
ATOM 667 N N . LEU A 1 88 ? -8.221 8.897 -7.438 1.00 88.88 88 LEU A N 1
ATOM 668 C CA . LEU A 1 88 ? -8.955 9.068 -6.186 1.00 88.88 88 LEU A CA 1
ATOM 669 C C . LEU A 1 88 ? -9.849 10.327 -6.243 1.00 88.88 88 LEU A C 1
ATOM 671 O O . LEU A 1 88 ? -9.531 11.272 -6.977 1.00 88.88 88 LEU A O 1
ATOM 675 N N . PRO A 1 89 ? -10.959 10.364 -5.481 1.00 81.94 89 PRO A N 1
ATOM 676 C CA . PRO A 1 89 ? -11.811 11.543 -5.390 1.00 81.94 89 PRO A CA 1
ATOM 677 C C . PRO A 1 89 ? -11.023 12.792 -4.953 1.00 81.94 89 PRO A C 1
ATOM 679 O O . PRO A 1 89 ? -10.085 12.680 -4.159 1.00 81.94 89 PRO A O 1
ATOM 682 N N . PRO A 1 90 ? -11.388 13.999 -5.428 1.00 74.25 90 PRO A N 1
ATOM 683 C CA . PRO A 1 90 ? -10.733 15.234 -5.011 1.00 74.25 90 PRO A CA 1
ATOM 684 C C . PRO A 1 90 ? -10.708 15.378 -3.485 1.00 74.25 90 PRO A C 1
ATOM 686 O O . PRO A 1 90 ? -11.715 15.175 -2.811 1.00 74.25 90 PRO A O 1
ATOM 689 N N . THR A 1 91 ? -9.563 15.790 -2.943 1.00 61.31 91 THR A N 1
ATOM 690 C CA . THR A 1 91 ? -9.283 15.878 -1.499 1.00 61.31 91 THR A CA 1
ATOM 691 C C . THR A 1 91 ? -10.226 16.809 -0.748 1.00 61.31 91 THR A C 1
ATOM 693 O O . THR A 1 91 ? -10.456 16.602 0.433 1.00 61.31 91 THR A O 1
ATOM 696 N N . ALA A 1 92 ? -10.827 17.798 -1.417 1.00 55.38 92 ALA A N 1
ATOM 697 C CA . ALA A 1 92 ? -11.835 18.665 -0.804 1.00 55.38 92 ALA A CA 1
ATOM 698 C C . ALA A 1 92 ? -13.097 17.903 -0.342 1.00 55.38 92 ALA A C 1
ATOM 700 O O . ALA A 1 92 ? -13.851 18.425 0.474 1.00 55.38 92 ALA A O 1
ATOM 701 N N . ALA A 1 93 ? -13.326 16.687 -0.852 1.00 58.81 93 ALA A N 1
ATOM 702 C CA . ALA A 1 93 ? -14.451 15.832 -0.476 1.00 58.81 93 ALA A CA 1
ATOM 703 C C . ALA A 1 93 ? -14.081 14.725 0.528 1.00 58.81 93 ALA A C 1
ATOM 705 O O . ALA A 1 93 ? -14.978 14.111 1.100 1.00 58.81 93 ALA A O 1
ATOM 706 N N . VAL A 1 94 ? -12.789 14.462 0.748 1.00 64.31 94 VAL A N 1
ATOM 707 C CA . VAL A 1 94 ? -12.322 13.352 1.589 1.00 64.31 94 VAL A CA 1
ATOM 708 C C . VAL A 1 94 ? -11.812 13.934 2.904 1.00 64.31 94 VAL A C 1
ATOM 710 O O . VAL A 1 94 ? -10.902 14.764 2.913 1.00 64.31 94 VAL A O 1
ATOM 713 N N . LYS A 1 95 ? -12.421 13.534 4.027 1.00 74.44 95 LYS A N 1
ATOM 714 C CA . LYS A 1 95 ? -11.894 13.848 5.366 1.00 74.44 95 LYS A CA 1
ATOM 715 C C . LYS A 1 95 ? -10.450 13.345 5.470 1.00 74.44 95 LYS A C 1
ATOM 717 O O . LYS A 1 95 ? -10.080 12.409 4.769 1.00 74.44 95 LYS A O 1
ATOM 722 N N . SER A 1 96 ? -9.636 13.945 6.341 1.00 86.00 96 SER A N 1
ATOM 723 C CA . SER A 1 96 ? -8.292 13.418 6.611 1.00 86.00 96 SER A CA 1
ATOM 724 C C . SER A 1 96 ? -8.367 11.908 6.869 1.00 86.00 96 SER A C 1
ATOM 726 O O . SER A 1 96 ? -9.225 11.491 7.652 1.00 86.00 96 SER A O 1
ATOM 728 N N . PRO A 1 97 ? -7.520 11.100 6.210 1.00 93.00 97 PRO A N 1
ATOM 729 C CA . PRO A 1 97 ? -7.625 9.657 6.294 1.00 93.00 97 PRO A CA 1
ATOM 730 C C . PRO A 1 97 ? -7.390 9.208 7.733 1.00 93.00 97 PRO A C 1
ATOM 732 O O . PRO A 1 97 ? -6.395 9.588 8.363 1.00 93.00 97 PRO A O 1
ATOM 735 N N . THR A 1 98 ? -8.281 8.371 8.259 1.00 94.69 98 THR A N 1
ATOM 736 C CA . THR A 1 98 ? -8.054 7.780 9.581 1.00 94.69 98 THR A CA 1
ATOM 737 C C . THR A 1 98 ? -6.892 6.816 9.445 1.00 94.69 98 THR A C 1
ATOM 739 O O . THR A 1 98 ? -6.939 5.933 8.603 1.00 94.69 98 THR A O 1
ATOM 742 N N . THR A 1 99 ? -5.827 6.968 10.227 1.00 95.56 99 THR A N 1
ATOM 743 C CA . THR A 1 99 ? -4.650 6.094 10.116 1.00 95.56 99 THR A CA 1
ATOM 744 C C . THR A 1 99 ? -4.487 5.242 11.358 1.00 95.56 99 THR A C 1
ATOM 746 O O . THR A 1 99 ? -4.486 5.754 12.473 1.00 95.56 99 THR A O 1
ATOM 749 N N . LEU A 1 100 ? -4.293 3.941 11.148 1.00 95.12 100 LEU A N 1
ATOM 750 C CA . LEU A 1 100 ? -4.014 2.969 12.202 1.00 95.12 100 LEU A CA 1
ATOM 751 C C . LEU A 1 100 ? -2.537 2.595 12.226 1.00 95.12 100 LEU A C 1
ATOM 753 O O . LEU A 1 100 ? -1.932 2.522 13.291 1.00 95.12 100 LEU A O 1
ATOM 757 N N . LEU A 1 101 ? -1.959 2.348 11.048 1.00 95.75 101 LEU A N 1
ATOM 758 C CA . LEU A 1 101 ? -0.559 1.975 10.876 1.00 95.75 101 LEU A CA 1
ATOM 759 C C . LEU A 1 101 ? 0.016 2.674 9.648 1.00 95.75 101 LEU A C 1
ATOM 761 O O . LEU A 1 101 ? -0.662 2.822 8.635 1.00 95.75 101 LEU A O 1
ATOM 765 N N . HIS A 1 102 ? 1.288 3.054 9.708 1.00 95.00 102 HIS A N 1
ATOM 766 C CA . HIS A 1 102 ? 2.014 3.568 8.551 1.00 95.00 102 HIS A CA 1
ATOM 767 C C . HIS A 1 102 ? 3.514 3.317 8.682 1.00 95.00 102 HIS A C 1
ATOM 769 O O . HIS A 1 102 ? 4.048 3.229 9.788 1.00 95.00 102 HIS A O 1
ATOM 775 N N . ARG A 1 103 ? 4.217 3.263 7.546 1.00 91.06 103 ARG A N 1
ATOM 776 C CA . ARG A 1 103 ? 5.645 2.906 7.459 1.00 91.06 103 ARG A CA 1
ATOM 777 C C . ARG A 1 103 ? 6.569 3.762 8.335 1.00 91.06 103 ARG A C 1
ATOM 779 O O . ARG A 1 103 ? 7.641 3.302 8.724 1.00 91.06 103 ARG A O 1
ATOM 786 N N . GLY A 1 104 ? 6.154 4.993 8.630 1.00 86.75 104 GLY A N 1
ATOM 787 C CA . GLY A 1 104 ? 6.883 5.930 9.487 1.00 86.75 104 GLY A CA 1
ATOM 788 C C . GLY A 1 104 ? 6.897 5.553 10.974 1.00 86.75 104 GLY A C 1
ATOM 789 O O . GLY A 1 104 ? 7.716 6.091 11.715 1.00 86.75 104 GLY A O 1
ATOM 790 N N . LEU A 1 105 ? 6.044 4.624 11.422 1.00 88.75 105 LEU A N 1
ATOM 791 C CA . LEU A 1 105 ? 6.068 4.133 12.799 1.00 88.75 105 LEU A CA 1
ATOM 792 C C . LEU A 1 105 ? 7.354 3.346 13.084 1.00 88.75 105 LEU A C 1
ATOM 794 O O . LEU A 1 105 ? 7.858 2.585 12.254 1.00 88.75 105 LEU A O 1
ATOM 798 N N . THR A 1 106 ? 7.860 3.479 14.309 1.00 86.81 106 THR A N 1
ATOM 799 C CA . THR A 1 106 ? 9.066 2.770 14.768 1.00 86.81 106 THR A CA 1
ATOM 800 C C . THR A 1 106 ? 8.848 1.265 14.900 1.00 86.81 106 THR A C 1
ATOM 802 O O . THR A 1 106 ? 9.775 0.487 14.675 1.00 86.81 106 THR A O 1
ATOM 805 N N . LYS A 1 107 ? 7.629 0.840 15.250 1.00 87.44 107 LYS A N 1
ATOM 806 C CA . LYS A 1 107 ? 7.272 -0.564 15.456 1.00 87.44 107 LYS A CA 1
ATOM 807 C C . LYS A 1 107 ? 5.805 -0.804 15.122 1.00 87.44 107 LYS A C 1
ATOM 809 O O . LYS A 1 107 ? 4.948 0.003 15.466 1.00 87.44 107 LYS A O 1
ATOM 814 N N . TYR A 1 108 ? 5.524 -1.941 14.491 1.00 89.44 108 TYR A N 1
ATOM 815 C CA . TYR A 1 108 ? 4.158 -2.419 14.287 1.00 89.44 108 TYR A CA 1
ATOM 816 C C . TYR A 1 108 ? 3.753 -3.376 15.413 1.00 89.44 108 TYR A C 1
ATOM 818 O O . TYR A 1 108 ? 4.611 -4.097 15.940 1.00 89.44 108 TYR A O 1
ATOM 826 N N . PRO A 1 109 ? 2.466 -3.412 15.793 1.00 86.88 109 PRO A N 1
ATOM 827 C CA . PRO A 1 109 ? 1.978 -4.395 16.743 1.00 86.88 109 PRO A CA 1
ATOM 828 C C . PRO A 1 109 ? 2.109 -5.799 16.139 1.00 86.88 109 PRO A C 1
ATOM 830 O O . PRO A 1 109 ? 1.653 -6.074 15.028 1.00 86.88 109 PRO A O 1
ATOM 833 N N . GLY A 1 110 ? 2.764 -6.697 16.875 1.00 81.25 110 GLY A N 1
ATOM 834 C CA . GLY A 1 110 ? 2.766 -8.117 16.533 1.00 81.25 110 GLY A CA 1
ATOM 835 C C . GLY A 1 110 ? 1.405 -8.742 16.834 1.00 81.25 110 GLY A C 1
ATOM 836 O O . GLY A 1 110 ? 0.620 -8.192 17.605 1.00 81.25 110 GLY A O 1
ATOM 837 N N . SER A 1 111 ? 1.134 -9.927 16.292 1.00 77.44 111 SER A N 1
ATOM 838 C CA . SER A 1 111 ? -0.128 -10.638 16.556 1.00 77.44 111 SER A CA 1
ATOM 839 C C . SER A 1 111 ? -0.240 -11.276 17.949 1.00 77.44 111 SER A C 1
ATOM 841 O O . SER A 1 111 ? -1.210 -11.975 18.234 1.00 77.44 111 SER A O 1
ATOM 843 N N . GLY A 1 112 ? 0.762 -11.085 18.812 1.00 79.00 112 GLY A N 1
ATOM 844 C CA . GLY A 1 112 ? 0.870 -11.768 20.104 1.00 79.00 112 GLY A CA 1
ATOM 845 C C . GLY A 1 112 ? 1.464 -13.178 20.018 1.00 79.00 112 GLY A C 1
ATOM 846 O O . GLY A 1 112 ? 1.626 -13.822 21.050 1.00 79.00 112 GLY A O 1
ATOM 847 N N . ARG A 1 113 ? 1.834 -13.655 18.820 1.00 79.75 113 ARG A N 1
ATOM 848 C CA . ARG A 1 113 ? 2.544 -14.928 18.618 1.00 79.75 113 ARG A CA 1
ATOM 849 C C . ARG A 1 113 ? 4.055 -14.690 18.498 1.00 79.75 113 ARG A C 1
ATOM 851 O O . ARG A 1 113 ? 4.482 -14.092 17.502 1.00 79.75 113 ARG A O 1
ATOM 858 N N . PRO A 1 114 ? 4.871 -15.133 19.474 1.00 75.94 114 PRO A N 1
ATOM 859 C CA . PRO A 1 114 ? 6.322 -14.977 19.421 1.00 75.94 114 PRO A CA 1
ATOM 860 C C . PRO A 1 114 ? 6.916 -15.577 18.143 1.00 75.94 114 PRO A C 1
ATOM 862 O O . PRO A 1 114 ? 6.511 -16.653 17.712 1.00 75.94 114 PRO A O 1
ATOM 865 N N . GLY A 1 115 ? 7.860 -14.865 17.525 1.00 77.81 115 GLY A N 1
ATOM 866 C CA . GLY A 1 115 ? 8.541 -15.317 16.305 1.00 77.81 115 GLY A CA 1
ATOM 867 C C . GLY A 1 115 ? 7.695 -15.293 15.026 1.00 77.81 115 GLY A C 1
ATOM 868 O O . GLY A 1 115 ? 8.196 -15.679 13.974 1.00 77.81 115 GLY A O 1
ATOM 869 N N . SER A 1 116 ? 6.439 -14.837 15.080 1.00 84.81 116 SER A N 1
ATOM 870 C CA . SER A 1 116 ? 5.604 -14.714 13.882 1.00 84.81 116 SER A CA 1
ATOM 871 C C . SER A 1 116 ? 5.916 -13.445 13.077 1.00 84.81 116 SER A C 1
ATOM 873 O O . SER A 1 116 ? 6.337 -12.424 13.622 1.00 84.81 116 SER A O 1
ATOM 875 N N . LEU A 1 117 ? 5.665 -13.510 11.767 1.00 88.00 117 LEU A N 1
ATOM 876 C CA . LEU A 1 117 ? 5.691 -12.360 10.849 1.00 88.00 117 LEU A CA 1
ATOM 877 C C . LEU A 1 117 ? 4.311 -11.691 10.730 1.00 88.00 117 LEU A C 1
ATOM 879 O O . LEU A 1 117 ? 4.083 -10.867 9.848 1.00 88.00 117 LEU A O 1
ATOM 883 N N . GLU A 1 118 ? 3.369 -12.078 11.589 1.00 92.88 118 GLU A N 1
ATOM 884 C CA . GLU A 1 118 ? 2.009 -11.562 11.565 1.00 92.88 118 GLU A CA 1
ATOM 885 C C . GLU A 1 118 ? 1.973 -10.117 12.084 1.00 92.88 118 GLU A C 1
ATOM 887 O O . GLU A 1 118 ? 2.565 -9.784 13.115 1.00 92.88 118 GLU A O 1
ATOM 892 N N . ILE A 1 119 ? 1.223 -9.268 11.386 1.00 93.56 119 ILE A N 1
ATOM 893 C CA . ILE A 1 119 ? 1.020 -7.866 11.755 1.00 93.56 119 ILE A CA 1
ATOM 894 C C . ILE A 1 119 ? -0.404 -7.740 12.279 1.00 93.56 119 ILE A C 1
ATOM 896 O O . ILE A 1 119 ? -1.355 -7.954 11.527 1.00 93.56 119 ILE A O 1
ATOM 900 N N . GLY A 1 120 ? -0.560 -7.399 13.557 1.0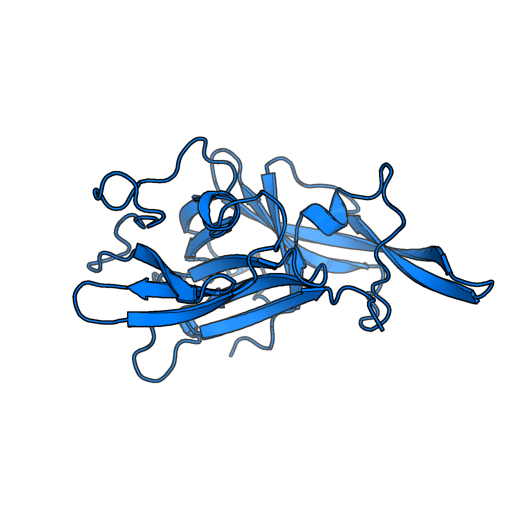0 94.06 120 GLY A N 1
ATOM 901 C CA . GLY A 1 120 ? -1.870 -7.033 14.087 1.00 94.06 120 GLY A CA 1
ATOM 902 C C . GLY A 1 120 ? -2.312 -5.696 13.498 1.00 94.06 120 GLY A C 1
ATOM 903 O O . GLY A 1 120 ? -1.494 -4.797 13.335 1.00 94.06 120 GLY A O 1
ATOM 904 N N . ILE A 1 121 ? -3.591 -5.542 13.180 1.00 94.44 121 ILE A N 1
ATOM 905 C CA . ILE A 1 121 ? -4.166 -4.242 12.834 1.00 94.44 121 ILE A CA 1
ATOM 906 C C . ILE A 1 121 ? -5.014 -3.812 14.035 1.00 94.44 121 ILE A C 1
ATOM 908 O O . ILE A 1 121 ? -5.845 -4.606 14.490 1.00 94.44 121 ILE A O 1
ATOM 912 N N . PRO A 1 122 ? -4.790 -2.610 14.606 1.00 93.00 122 PRO A N 1
ATOM 913 C CA . PRO A 1 122 ? -5.669 -2.078 15.640 1.00 93.00 122 PRO A CA 1
ATOM 914 C C . PRO A 1 122 ? -7.137 -2.177 15.200 1.00 93.00 122 PRO A C 1
ATOM 916 O O . PRO A 1 122 ? -7.410 -1.946 14.022 1.00 93.00 122 PRO A O 1
ATOM 919 N N . PRO A 1 123 ? -8.074 -2.540 16.095 1.00 86.62 123 PRO A N 1
ATOM 920 C CA . PRO A 1 123 ? -9.468 -2.725 15.713 1.00 86.62 123 PRO A CA 1
ATOM 921 C C . PRO A 1 123 ? -10.019 -1.505 14.976 1.00 86.62 123 PRO A C 1
ATOM 923 O O . PRO A 1 123 ? -9.892 -0.376 15.452 1.00 86.62 123 PRO A O 1
ATOM 926 N N . PHE A 1 124 ? -10.640 -1.757 13.828 1.00 82.12 124 PHE A N 1
ATOM 927 C CA . PHE A 1 124 ? -11.351 -0.750 13.055 1.00 82.12 124 PHE A CA 1
ATOM 928 C C . PHE A 1 124 ? -12.819 -1.160 12.997 1.00 82.12 124 PHE A C 1
ATOM 930 O O . PHE A 1 124 ? -13.188 -2.117 12.318 1.00 82.12 124 PHE A O 1
ATOM 937 N N . GLY A 1 125 ? -13.641 -0.524 13.832 1.00 82.75 125 GLY A N 1
ATOM 938 C CA . GLY A 1 125 ? -14.957 -1.057 14.178 1.00 82.75 125 GLY A CA 1
ATOM 939 C C . GLY A 1 125 ? -14.852 -2.249 15.138 1.00 82.75 125 GLY A C 1
ATOM 940 O O . GLY A 1 125 ? -14.128 -2.193 16.131 1.00 82.75 125 GLY A O 1
ATOM 941 N N . SER A 1 126 ? -15.608 -3.317 14.878 1.00 79.81 126 SER A N 1
ATOM 942 C CA . SER A 1 126 ? -15.709 -4.485 15.769 1.00 79.81 126 SER A CA 1
ATOM 943 C C . SER A 1 126 ? -14.763 -5.635 15.419 1.00 79.81 126 SER A C 1
ATOM 945 O O . SER A 1 126 ? -14.588 -6.548 16.231 1.00 79.81 126 SER A O 1
ATOM 947 N N . GLU A 1 127 ? -14.150 -5.620 14.235 1.00 85.69 127 GLU A N 1
ATOM 948 C CA . GLU A 1 127 ? -13.326 -6.730 13.768 1.00 85.69 127 GLU A CA 1
ATOM 949 C C . GLU A 1 127 ? -11.855 -6.560 14.146 1.00 85.69 127 GLU A C 1
ATOM 951 O O . GLU A 1 127 ? -11.247 -5.498 13.998 1.00 85.69 127 GLU A O 1
ATOM 956 N N . LYS A 1 128 ? -11.265 -7.656 14.629 1.00 91.88 128 LYS A N 1
ATOM 957 C CA . LYS A 1 128 ? -9.821 -7.778 14.816 1.00 91.88 128 LYS A CA 1
ATOM 958 C C . LYS A 1 128 ? -9.237 -8.392 13.559 1.00 91.88 128 LYS A C 1
ATOM 960 O O . LYS A 1 128 ? -9.530 -9.545 13.245 1.00 91.88 128 LYS A O 1
ATOM 965 N N . LEU A 1 129 ? -8.411 -7.618 12.869 1.00 95.12 129 LEU A N 1
ATOM 966 C CA . LEU A 1 129 ? -7.780 -8.032 11.626 1.00 95.12 129 LEU A CA 1
ATOM 967 C C . LEU A 1 129 ? -6.271 -8.169 11.805 1.00 95.12 129 LEU A C 1
ATOM 969 O O . LEU A 1 129 ? -5.650 -7.504 12.637 1.00 95.12 129 LEU A O 1
ATOM 973 N N . ARG A 1 130 ? -5.669 -9.052 11.013 1.00 95.81 130 ARG A N 1
ATOM 974 C CA . ARG A 1 130 ? -4.216 -9.211 10.943 1.00 95.81 130 ARG A CA 1
ATOM 975 C C . ARG A 1 130 ? -3.756 -9.553 9.535 1.00 95.81 130 ARG A C 1
ATOM 977 O O . ARG A 1 130 ? -4.442 -10.269 8.806 1.00 95.81 130 ARG A O 1
ATOM 984 N N . ILE A 1 131 ? -2.559 -9.092 9.190 1.00 96.50 131 ILE A N 1
ATOM 985 C CA . ILE A 1 131 ? -1.833 -9.564 8.011 1.00 96.50 131 ILE A CA 1
ATOM 986 C C . ILE A 1 131 ? -1.065 -10.822 8.399 1.00 96.50 131 ILE A C 1
ATOM 988 O O . ILE A 1 131 ? -0.304 -10.816 9.366 1.00 96.50 131 ILE A O 1
ATOM 992 N N . VAL A 1 132 ? -1.258 -11.896 7.636 1.00 95.19 132 VAL A N 1
ATOM 993 C CA . VAL A 1 132 ? -0.665 -13.212 7.888 1.00 95.19 132 VAL A CA 1
ATOM 994 C C . VAL A 1 132 ? 0.126 -13.660 6.661 1.00 95.19 132 VAL A C 1
ATOM 996 O O . VAL A 1 132 ? -0.452 -14.208 5.717 1.00 95.19 132 VAL A O 1
ATOM 999 N N . PRO A 1 133 ? 1.450 -13.446 6.647 1.00 93.38 133 PRO A N 1
ATOM 1000 C CA . PRO A 1 133 ? 2.337 -14.061 5.671 1.00 93.38 133 PRO A CA 1
ATOM 1001 C C . PRO A 1 133 ? 2.472 -15.562 5.966 1.00 93.38 133 PRO A C 1
ATOM 1003 O O . PRO A 1 133 ? 2.745 -15.958 7.099 1.00 93.38 133 PRO A O 1
ATOM 1006 N N . ARG A 1 134 ? 2.283 -16.413 4.957 1.00 91.44 134 ARG A N 1
ATOM 1007 C CA . ARG A 1 134 ? 2.407 -17.874 5.060 1.00 91.44 134 ARG A CA 1
ATOM 1008 C C . ARG A 1 134 ? 3.337 -18.396 3.980 1.00 91.44 134 ARG A C 1
ATOM 1010 O O . ARG A 1 134 ? 3.087 -18.174 2.795 1.00 91.44 134 ARG A O 1
ATOM 1017 N N . LEU A 1 135 ? 4.366 -19.124 4.395 1.00 88.81 135 LEU A N 1
ATOM 1018 C CA . LEU A 1 135 ? 5.232 -19.858 3.483 1.00 88.81 135 LEU A CA 1
ATOM 1019 C C . LEU A 1 135 ? 4.415 -20.961 2.794 1.00 88.81 135 LEU A C 1
ATOM 1021 O O . LEU A 1 135 ? 3.720 -21.725 3.462 1.00 88.81 135 LEU A O 1
ATOM 1025 N N . VAL A 1 136 ? 4.457 -21.006 1.466 1.00 89.88 136 VAL A N 1
ATOM 1026 C CA . VAL A 1 136 ? 3.765 -22.023 0.655 1.00 89.88 136 VAL A CA 1
ATOM 1027 C C . VAL A 1 136 ? 4.746 -23.080 0.166 1.00 89.88 136 VAL A C 1
ATOM 1029 O O . VAL A 1 136 ? 4.419 -24.261 0.137 1.00 89.88 136 VAL A O 1
ATOM 1032 N N . ASN A 1 137 ? 5.943 -22.641 -0.201 1.00 86.94 137 ASN A N 1
ATOM 1033 C CA . ASN A 1 137 ? 7.109 -23.451 -0.529 1.00 86.94 137 ASN A CA 1
ATOM 1034 C C . ASN A 1 137 ? 8.359 -22.661 -0.098 1.00 86.94 137 ASN A C 1
ATOM 1036 O O . ASN A 1 137 ? 8.237 -21.563 0.440 1.00 86.94 137 ASN A O 1
ATOM 1040 N N . ASP A 1 138 ? 9.548 -23.187 -0.350 1.00 82.88 138 ASP A N 1
ATOM 1041 C CA . ASP A 1 138 ? 10.838 -22.573 -0.010 1.00 82.88 138 ASP A CA 1
ATOM 1042 C C . ASP A 1 138 ? 11.078 -21.174 -0.616 1.00 82.88 138 ASP A C 1
ATOM 1044 O O . ASP A 1 138 ? 11.947 -20.446 -0.140 1.00 82.88 138 ASP A O 1
ATOM 1048 N N . ARG A 1 139 ? 10.298 -20.771 -1.625 1.00 82.44 139 ARG A N 1
ATOM 1049 C CA . ARG A 1 139 ? 10.498 -19.547 -2.420 1.00 82.44 139 ARG A CA 1
ATOM 1050 C C . ARG A 1 139 ? 9.309 -18.598 -2.428 1.00 82.44 139 ARG A C 1
ATOM 1052 O O . ARG A 1 139 ? 9.382 -17.535 -3.037 1.00 82.44 139 ARG A O 1
ATOM 1059 N N . THR A 1 140 ? 8.204 -18.954 -1.788 1.00 85.56 140 THR A N 1
ATOM 1060 C CA . THR A 1 140 ? 6.939 -18.244 -1.976 1.00 85.56 140 THR A CA 1
ATOM 1061 C C . THR A 1 140 ? 6.225 -18.023 -0.655 1.00 85.56 140 THR A C 1
ATOM 1063 O O . THR A 1 140 ? 5.853 -18.974 0.038 1.00 85.56 140 THR A O 1
ATOM 1066 N N . VAL A 1 141 ? 5.937 -16.757 -0.347 1.00 88.94 141 VAL A N 1
ATOM 1067 C CA . VAL A 1 141 ? 5.075 -16.364 0.774 1.00 88.94 141 VAL A CA 1
ATOM 1068 C C . VAL A 1 141 ? 3.766 -15.812 0.235 1.00 88.94 141 VAL A C 1
ATOM 1070 O O . VAL A 1 141 ? 3.746 -14.791 -0.444 1.00 88.94 141 VAL A O 1
ATOM 1073 N N . ARG A 1 142 ? 2.645 -16.440 0.585 1.00 93.06 142 ARG A N 1
ATOM 1074 C CA . ARG A 1 142 ? 1.317 -15.861 0.350 1.00 93.06 142 ARG A CA 1
ATOM 1075 C C . ARG A 1 142 ? 0.917 -14.986 1.516 1.00 93.06 142 ARG A C 1
ATOM 1077 O O . ARG A 1 142 ? 1.112 -15.356 2.670 1.00 93.06 142 ARG A O 1
ATOM 1084 N N . VAL A 1 143 ? 0.311 -13.851 1.208 1.00 95.06 143 VAL A N 1
ATOM 1085 C CA . VAL A 1 143 ? -0.100 -12.870 2.209 1.00 95.06 143 VAL A CA 1
ATOM 1086 C C . VAL A 1 143 ? -1.616 -12.843 2.284 1.00 95.06 143 VAL A C 1
ATOM 1088 O O . VAL A 1 143 ? -2.295 -12.722 1.260 1.00 95.06 143 VAL A O 1
ATOM 1091 N N . TYR A 1 144 ? -2.136 -12.960 3.502 1.00 97.38 144 TYR A N 1
ATOM 1092 C CA . TYR A 1 144 ? -3.566 -12.972 3.781 1.00 97.38 144 TYR A CA 1
ATOM 1093 C C . TYR A 1 144 ? -3.954 -11.848 4.738 1.00 97.38 144 TYR A C 1
ATOM 1095 O O . TYR A 1 144 ? -3.172 -11.492 5.617 1.00 97.38 144 TYR A O 1
ATOM 1103 N N . LEU A 1 145 ? -5.179 -11.351 4.597 1.00 97.50 145 LEU A N 1
ATOM 1104 C CA . LEU A 1 145 ? -5.892 -10.597 5.621 1.00 97.50 145 LEU A CA 1
ATOM 1105 C C . LEU A 1 145 ? -6.840 -11.561 6.331 1.00 97.50 145 LEU A C 1
ATOM 1107 O O . LEU A 1 145 ? -7.634 -12.243 5.681 1.00 97.50 145 LEU A O 1
ATOM 1111 N N . GLU A 1 146 ? -6.721 -11.666 7.649 1.00 96.75 146 GLU A N 1
ATOM 1112 C CA . GLU A 1 146 ? -7.503 -12.606 8.450 1.00 96.75 146 GLU A CA 1
ATOM 1113 C C . GLU A 1 146 ? -8.237 -11.900 9.584 1.00 96.75 146 GLU A C 1
ATOM 1115 O O . GLU A 1 146 ? -7.638 -11.105 10.309 1.00 96.75 146 GLU A O 1
ATOM 1120 N N . SER A 1 147 ? -9.497 -12.285 9.774 1.00 94.81 147 SER A N 1
ATOM 1121 C CA . SER A 1 147 ? -10.214 -12.178 11.043 1.00 94.81 147 SER A CA 1
ATOM 1122 C C . SER A 1 147 ? -10.288 -13.554 11.717 1.00 94.81 147 SER A C 1
ATOM 1124 O O . SER A 1 147 ? -9.745 -14.545 11.222 1.00 94.81 147 SER A O 1
ATOM 1126 N N . ASP A 1 148 ? -11.001 -13.645 12.838 1.00 92.75 148 ASP A N 1
ATOM 1127 C CA . ASP A 1 148 ? -11.265 -14.928 13.502 1.00 92.75 148 ASP A CA 1
ATOM 1128 C C . ASP A 1 148 ? -12.165 -15.864 12.674 1.00 92.75 148 ASP A C 1
ATOM 1130 O O . ASP A 1 148 ? -12.183 -17.071 12.907 1.00 92.75 148 ASP A O 1
ATOM 1134 N N . ARG A 1 149 ? -12.927 -15.320 11.716 1.00 94.19 149 ARG A N 1
ATOM 1135 C CA . ARG A 1 149 ? -13.957 -16.063 10.966 1.00 94.19 149 ARG A CA 1
ATOM 1136 C C . ARG A 1 149 ? -13.710 -16.118 9.469 1.00 94.19 149 ARG A C 1
ATOM 1138 O O . ARG A 1 149 ? -14.293 -16.959 8.792 1.00 94.19 149 ARG A O 1
ATOM 1145 N N . HIS A 1 150 ? -12.889 -15.217 8.947 1.00 95.50 150 HIS A N 1
ATOM 1146 C CA . HIS A 1 150 ? -12.723 -15.053 7.515 1.00 95.50 150 HIS A CA 1
ATOM 1147 C C . HIS A 1 150 ? -11.260 -14.807 7.144 1.00 95.50 150 HIS A C 1
ATOM 1149 O O . HIS A 1 150 ? -10.477 -14.254 7.917 1.00 95.50 150 HIS A O 1
ATOM 1155 N N . ARG A 1 151 ? -10.890 -15.256 5.944 1.00 97.00 151 ARG A N 1
ATOM 1156 C CA . ARG A 1 151 ? -9.555 -15.109 5.372 1.00 97.00 151 ARG A CA 1
ATOM 1157 C C . ARG A 1 151 ? -9.690 -14.694 3.918 1.00 97.00 151 ARG A C 1
ATOM 1159 O O . ARG A 1 151 ? -10.306 -15.412 3.136 1.00 97.00 151 ARG A O 1
ATOM 1166 N N . GLN A 1 152 ? -8.969 -13.644 3.557 1.00 97.94 152 GLN A N 1
ATOM 1167 C CA . GLN A 1 152 ? -8.826 -13.169 2.192 1.00 97.94 152 GLN A CA 1
ATOM 1168 C C . GLN A 1 152 ? -7.352 -13.214 1.772 1.00 97.94 152 GLN A C 1
ATOM 1170 O O . GLN A 1 152 ? -6.474 -12.798 2.527 1.00 97.94 152 GLN A O 1
ATOM 1175 N N . ARG A 1 153 ? -7.045 -13.711 0.568 1.00 97.38 153 ARG A N 1
ATOM 1176 C CA . ARG A 1 153 ? -5.688 -13.623 -0.005 1.00 97.38 153 ARG A CA 1
ATOM 1177 C C . ARG A 1 153 ? -5.493 -12.243 -0.630 1.00 97.38 153 ARG A C 1
ATOM 1179 O O . ARG A 1 153 ? -6.287 -11.852 -1.475 1.00 97.38 153 ARG A O 1
ATOM 1186 N N . LEU A 1 154 ? -4.411 -11.556 -0.271 1.00 96.50 154 LEU A N 1
ATOM 1187 C CA . LEU A 1 154 ? -4.077 -10.236 -0.818 1.00 96.50 154 LEU A CA 1
ATOM 1188 C C . LEU A 1 154 ? -3.030 -10.305 -1.933 1.00 96.50 154 LEU A C 1
ATOM 1190 O O . LEU A 1 154 ? -3.102 -9.547 -2.896 1.00 96.50 154 LEU A O 1
ATOM 1194 N N . GLY A 1 155 ? -2.060 -11.214 -1.819 1.00 93.19 155 GLY A N 1
ATOM 1195 C CA . GLY A 1 155 ? -0.953 -11.283 -2.768 1.00 93.19 155 GLY A CA 1
ATOM 1196 C C . GLY A 1 155 ? 0.063 -12.373 -2.454 1.00 93.19 155 GLY A C 1
ATOM 1197 O O . GLY A 1 155 ? -0.204 -13.305 -1.684 1.00 93.19 155 GLY A O 1
ATOM 1198 N N . GLU A 1 156 ? 1.222 -12.265 -3.093 1.00 91.06 156 GLU A N 1
ATOM 1199 C CA . GLU A 1 156 ? 2.317 -13.225 -3.009 1.00 91.06 156 GLU A CA 1
ATOM 1200 C C . GLU A 1 156 ? 3.669 -12.511 -3.130 1.00 91.06 156 GLU A C 1
ATOM 1202 O O . GLU A 1 156 ? 3.781 -11.521 -3.846 1.00 91.06 156 GLU A O 1
ATOM 1207 N N . LEU A 1 157 ? 4.668 -13.007 -2.401 1.00 86.81 157 LEU A N 1
ATOM 1208 C CA . LEU A 1 157 ? 6.049 -12.530 -2.383 1.00 86.81 157 LEU A CA 1
ATOM 1209 C C . LEU A 1 157 ? 6.970 -13.672 -2.823 1.00 86.81 157 LEU A C 1
ATOM 1211 O O . LEU A 1 157 ? 6.849 -14.787 -2.303 1.00 86.81 157 LEU A O 1
ATOM 1215 N N . GLY A 1 158 ? 7.911 -13.379 -3.719 1.00 81.25 158 GLY A N 1
ATOM 1216 C CA . GLY A 1 158 ? 9.034 -14.261 -4.022 1.00 81.25 158 GLY A CA 1
ATOM 1217 C C . GLY A 1 158 ? 10.173 -14.053 -3.023 1.00 81.25 158 GLY A C 1
ATOM 1218 O O . GLY A 1 158 ? 10.581 -12.921 -2.775 1.00 81.25 158 GLY A O 1
ATOM 1219 N N . ILE A 1 159 ? 10.692 -15.136 -2.449 1.00 77.38 159 ILE A N 1
ATOM 1220 C CA . ILE A 1 159 ? 11.876 -15.124 -1.583 1.00 77.38 159 ILE A CA 1
ATOM 1221 C C . ILE A 1 159 ? 13.104 -15.365 -2.476 1.00 77.38 159 ILE A C 1
ATOM 1223 O O . ILE A 1 159 ? 13.113 -16.356 -3.211 1.00 77.38 159 ILE A O 1
ATOM 1227 N N . PRO A 1 160 ? 14.131 -14.497 -2.449 1.00 68.88 160 PRO A N 1
ATOM 1228 C CA . PRO A 1 160 ? 15.348 -14.719 -3.224 1.00 68.88 160 PRO A CA 1
ATOM 1229 C C . PRO A 1 160 ? 16.119 -15.952 -2.740 1.00 68.88 160 PRO A C 1
ATOM 1231 O O . PRO A 1 160 ? 16.133 -16.267 -1.554 1.00 68.88 160 PRO A O 1
ATOM 1234 N N . GLU A 1 161 ? 16.838 -16.601 -3.660 1.00 62.72 161 GLU A N 1
ATOM 1235 C CA . GLU A 1 161 ? 17.698 -17.761 -3.366 1.00 62.72 161 GLU A CA 1
ATOM 1236 C C . GLU A 1 161 ? 18.890 -17.426 -2.445 1.00 62.72 161 GLU A C 1
ATOM 1238 O O . GLU A 1 161 ? 19.503 -18.327 -1.876 1.00 62.72 161 GLU A O 1
ATOM 1243 N N . MET A 1 162 ? 19.241 -16.144 -2.283 1.00 54.22 162 MET A N 1
ATOM 1244 C CA . MET A 1 162 ? 20.478 -15.715 -1.625 1.00 54.22 162 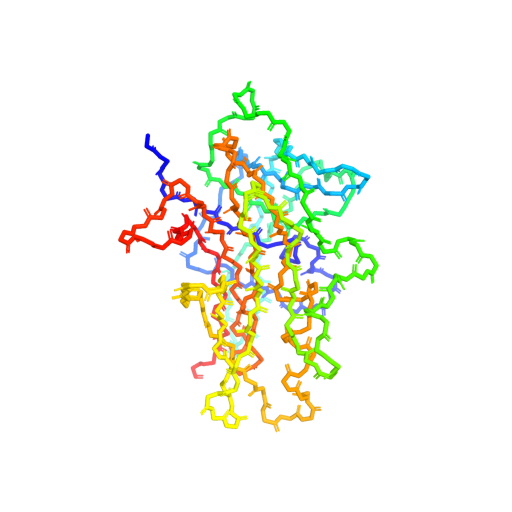MET A CA 1
ATOM 1245 C C . MET A 1 162 ? 20.209 -15.002 -0.294 1.00 54.22 162 MET A C 1
ATOM 1247 O O . MET A 1 162 ? 19.816 -13.841 -0.287 1.00 54.22 162 MET A O 1
ATOM 1251 N N . ASN A 1 163 ? 20.488 -15.683 0.823 1.00 55.88 163 ASN A N 1
ATOM 1252 C CA . ASN A 1 163 ? 20.759 -15.174 2.185 1.00 55.88 163 ASN A CA 1
ATOM 1253 C C . ASN A 1 163 ? 19.748 -14.231 2.883 1.00 55.88 163 ASN A C 1
ATOM 1255 O O . ASN A 1 163 ? 19.857 -14.048 4.095 1.00 55.88 163 ASN A O 1
ATOM 1259 N N . ALA A 1 164 ? 18.759 -13.661 2.196 1.00 57.09 164 ALA A N 1
ATOM 1260 C CA . ALA A 1 164 ? 17.676 -12.897 2.803 1.00 57.09 164 ALA A CA 1
ATOM 1261 C C . ALA A 1 164 ? 16.529 -13.857 3.130 1.00 57.09 164 ALA A C 1
ATOM 1263 O O . ALA A 1 164 ? 15.747 -14.246 2.265 1.00 57.09 164 ALA A O 1
ATOM 1264 N N . GLY A 1 165 ? 16.441 -14.286 4.391 1.00 59.59 165 GLY A N 1
ATOM 1265 C CA . GLY A 1 165 ? 15.334 -15.135 4.821 1.00 59.59 165 GLY A CA 1
ATOM 1266 C C . GLY A 1 165 ? 13.977 -14.437 4.612 1.00 59.59 165 GLY A C 1
ATOM 1267 O O . GLY A 1 165 ? 13.916 -13.204 4.666 1.00 59.59 165 GLY A O 1
ATOM 1268 N N . PRO A 1 166 ? 12.863 -15.192 4.482 1.00 61.34 166 PRO A N 1
ATOM 1269 C CA . PRO A 1 166 ? 11.499 -14.659 4.291 1.00 61.34 166 PRO A CA 1
ATOM 1270 C C . PRO A 1 166 ? 11.105 -13.560 5.286 1.00 61.34 166 PRO A C 1
ATOM 1272 O O . PRO A 1 166 ? 10.193 -12.769 5.048 1.00 61.34 166 PRO A O 1
ATOM 1275 N N . SER A 1 167 ? 11.811 -13.515 6.414 1.00 61.16 167 SER A N 1
ATOM 1276 C CA . SER A 1 167 ? 11.608 -12.577 7.492 1.00 61.16 167 SER A CA 1
ATOM 1277 C C . SER A 1 167 ? 11.768 -11.110 7.074 1.00 61.16 167 SER A C 1
ATOM 1279 O O . SER A 1 167 ? 10.956 -10.314 7.511 1.00 61.16 167 SER A O 1
ATOM 1281 N N . ASP A 1 168 ? 12.725 -10.707 6.235 1.00 67.94 168 ASP A N 1
ATOM 1282 C CA . ASP A 1 168 ? 12.987 -9.264 6.043 1.00 67.94 168 ASP A CA 1
ATOM 1283 C C . ASP A 1 168 ? 11.982 -8.567 5.119 1.00 67.94 168 ASP A C 1
ATOM 1285 O O . ASP A 1 168 ? 11.633 -7.402 5.337 1.00 67.94 168 ASP A O 1
ATOM 1289 N N . MET A 1 169 ? 11.443 -9.300 4.146 1.00 66.38 169 MET A N 1
ATOM 1290 C CA . MET A 1 169 ? 10.446 -8.792 3.199 1.00 66.38 169 MET A CA 1
ATOM 1291 C C . MET A 1 169 ? 9.036 -8.816 3.784 1.00 66.38 169 MET A C 1
ATOM 1293 O O . MET A 1 169 ? 8.279 -7.860 3.647 1.00 66.38 169 MET A O 1
ATOM 1297 N N . ALA A 1 170 ? 8.689 -9.890 4.497 1.00 68.50 170 ALA A N 1
ATOM 1298 C CA . ALA A 1 170 ? 7.384 -10.028 5.133 1.00 68.50 170 ALA A CA 1
ATOM 1299 C C . ALA A 1 170 ? 7.306 -9.347 6.518 1.00 68.50 170 ALA A C 1
ATOM 1301 O O . ALA A 1 170 ? 6.305 -9.488 7.220 1.00 68.50 170 ALA A O 1
ATOM 1302 N N . LYS A 1 171 ? 8.338 -8.595 6.930 1.00 72.50 171 LYS A N 1
ATOM 1303 C CA . LYS A 1 171 ? 8.370 -7.872 8.211 1.00 72.50 171 LYS A CA 1
ATOM 1304 C C . LYS A 1 171 ? 7.661 -6.524 8.123 1.00 72.50 171 LYS A C 1
ATOM 1306 O O . LYS A 1 171 ? 8.165 -5.569 7.529 1.00 72.50 171 LYS A O 1
ATOM 1311 N N . GLY A 1 172 ? 6.552 -6.415 8.855 1.00 81.12 172 GLY A N 1
ATOM 1312 C CA . GLY A 1 172 ? 5.990 -5.144 9.321 1.00 81.12 172 GLY A CA 1
ATOM 1313 C C . GLY A 1 172 ? 5.858 -4.089 8.222 1.00 81.12 172 GLY A C 1
ATOM 1314 O O . GLY A 1 172 ? 5.107 -4.254 7.263 1.00 81.12 172 GLY A O 1
ATOM 1315 N N . ARG A 1 173 ? 6.630 -3.010 8.375 1.00 85.31 173 ARG A N 1
ATOM 1316 C CA . ARG A 1 173 ? 6.603 -1.804 7.538 1.00 85.31 173 ARG A CA 1
ATOM 1317 C C . ARG A 1 173 ? 7.097 -1.979 6.096 1.00 85.31 173 ARG A C 1
ATOM 1319 O O . ARG A 1 173 ? 6.921 -1.061 5.302 1.00 85.31 173 ARG A O 1
ATOM 1326 N N . ASN A 1 174 ? 7.750 -3.098 5.774 1.00 86.81 174 ASN A N 1
ATOM 1327 C CA . ASN A 1 174 ? 8.178 -3.393 4.403 1.00 86.81 174 ASN A CA 1
ATOM 1328 C C . ASN A 1 174 ? 7.040 -4.013 3.588 1.00 86.81 174 ASN A C 1
ATOM 1330 O O . ASN A 1 174 ? 6.945 -3.747 2.400 1.00 86.81 174 ASN A O 1
ATOM 1334 N N . LEU A 1 175 ? 6.157 -4.778 4.239 1.00 91.69 175 LEU A N 1
ATOM 1335 C CA . LEU A 1 175 ? 4.998 -5.414 3.614 1.00 91.69 175 LEU A CA 1
ATOM 1336 C C . LEU A 1 175 ? 3.755 -4.514 3.665 1.00 91.69 175 LEU A C 1
ATOM 1338 O O . LEU A 1 175 ? 3.095 -4.290 2.653 1.00 91.69 175 LEU A O 1
ATOM 1342 N N . LEU A 1 176 ? 3.430 -3.984 4.847 1.00 95.06 176 LEU A N 1
ATOM 1343 C CA . LEU A 1 176 ? 2.278 -3.109 5.055 1.00 95.06 176 LEU A CA 1
ATOM 1344 C C . LEU A 1 176 ? 2.752 -1.657 5.168 1.00 95.06 176 LEU A C 1
ATOM 1346 O O . LEU A 1 176 ? 3.276 -1.242 6.204 1.00 95.06 176 LEU A O 1
ATOM 1350 N N . LEU A 1 177 ? 2.565 -0.881 4.102 1.00 95.75 177 LEU A N 1
ATOM 1351 C CA . LEU A 1 177 ? 3.030 0.505 4.029 1.00 95.75 177 LEU A CA 1
ATOM 1352 C C . LEU A 1 177 ? 2.097 1.458 4.779 1.00 95.75 177 LEU A C 1
ATOM 1354 O O . LEU A 1 177 ? 2.569 2.416 5.393 1.00 95.75 177 LEU A O 1
ATOM 1358 N N . TRP A 1 178 ? 0.791 1.196 4.736 1.00 97.44 178 TRP A N 1
ATOM 1359 C CA . TRP A 1 178 ? -0.226 1.964 5.448 1.00 97.44 178 TRP A CA 1
ATOM 1360 C C . TRP A 1 178 ? -1.515 1.150 5.625 1.00 97.44 178 TRP A C 1
ATOM 1362 O O . TRP A 1 178 ? -1.849 0.328 4.770 1.00 97.44 178 TRP A O 1
ATOM 1372 N N . ALA A 1 179 ? -2.218 1.385 6.733 1.00 97.38 179 ALA A N 1
ATOM 1373 C CA . ALA A 1 179 ? -3.538 0.842 7.035 1.00 97.38 179 ALA A CA 1
ATOM 1374 C C . ALA A 1 179 ? -4.397 1.901 7.734 1.00 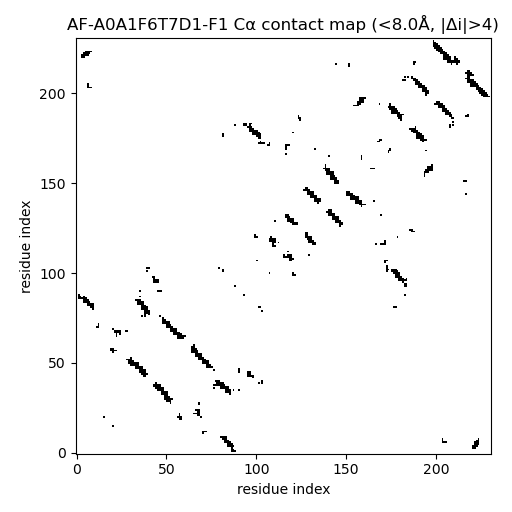97.38 179 ALA A C 1
ATOM 1376 O O . ALA A 1 179 ? -3.932 2.554 8.677 1.00 97.38 179 ALA A O 1
ATOM 1377 N N . GLY A 1 180 ? -5.649 2.036 7.312 1.00 95.81 180 GLY A N 1
ATOM 1378 C CA . GLY A 1 180 ? -6.549 3.072 7.804 1.00 95.81 180 GLY A CA 1
ATOM 1379 C C . GLY A 1 180 ? -7.837 3.154 6.993 1.00 95.81 180 GLY A C 1
ATOM 1380 O O . GLY A 1 180 ? -8.201 2.170 6.382 1.00 95.81 180 GLY A O 1
ATOM 1381 N N . ASP A 1 181 ? -8.493 4.306 6.966 1.00 95.00 181 ASP A N 1
ATOM 1382 C CA . ASP A 1 181 ? -9.654 4.613 6.121 1.00 95.00 181 ASP A CA 1
ATOM 1383 C C . ASP A 1 181 ? -9.277 5.772 5.196 1.00 95.00 181 ASP A C 1
ATOM 1385 O O . ASP A 1 181 ? -9.062 6.899 5.660 1.00 95.00 181 ASP A O 1
ATOM 1389 N N . LEU A 1 182 ? -9.059 5.458 3.919 1.00 94.88 182 LEU A N 1
ATOM 1390 C CA . LEU A 1 182 ? -8.509 6.377 2.929 1.00 94.88 182 LEU A CA 1
ATOM 1391 C C . LEU A 1 182 ? -9.619 7.130 2.202 1.00 94.88 182 LEU A C 1
ATOM 1393 O O . LEU A 1 182 ? -9.409 8.286 1.831 1.00 94.88 182 LEU A O 1
ATOM 1397 N N . ASP A 1 183 ? -10.759 6.478 1.965 1.00 92.62 183 ASP A N 1
ATOM 1398 C CA . ASP A 1 183 ? -11.883 7.037 1.211 1.00 92.62 183 ASP A CA 1
ATOM 1399 C C . ASP A 1 183 ? -13.049 7.538 2.084 1.00 92.62 183 ASP A C 1
ATOM 1401 O O . ASP A 1 183 ? -13.959 8.201 1.575 1.00 92.62 183 ASP A O 1
ATOM 1405 N N . GLY A 1 184 ? -12.958 7.355 3.402 1.00 91.25 184 GLY A N 1
ATOM 1406 C CA . GLY A 1 184 ? -13.862 7.915 4.400 1.00 91.25 184 GLY A CA 1
ATOM 1407 C C . GLY A 1 184 ? -15.122 7.086 4.633 1.00 91.25 184 GLY A C 1
ATOM 1408 O O . GLY A 1 184 ? -16.101 7.628 5.159 1.00 91.25 184 GLY A O 1
ATOM 1409 N N . ASP A 1 185 ? -15.145 5.817 4.220 1.00 91.19 185 ASP A N 1
ATOM 1410 C CA . ASP A 1 185 ? -16.304 4.935 4.370 1.00 91.19 185 ASP A CA 1
ATOM 1411 C C . ASP A 1 185 ? -16.403 4.273 5.761 1.00 91.19 185 ASP A C 1
ATOM 1413 O O . ASP A 1 185 ? -17.374 3.564 6.057 1.00 91.19 185 ASP A O 1
ATOM 1417 N N . GLY A 1 186 ? -15.435 4.543 6.643 1.00 91.62 186 GLY A N 1
ATOM 1418 C CA . GLY A 1 186 ? -15.364 3.991 7.989 1.00 91.62 186 GLY A CA 1
ATOM 1419 C C . GLY A 1 186 ? -14.896 2.537 8.037 1.00 91.62 186 GLY A C 1
ATOM 1420 O O . GLY A 1 186 ? -15.046 1.898 9.083 1.00 91.62 186 GLY A O 1
ATOM 1421 N N . LYS A 1 187 ? -14.331 1.999 6.949 1.00 93.94 187 LYS A N 1
ATOM 1422 C CA . LYS A 1 187 ? -13.765 0.647 6.878 1.00 93.94 187 LYS A CA 1
ATOM 1423 C C . LYS A 1 187 ? -12.280 0.658 6.502 1.00 93.94 187 LYS A C 1
ATOM 1425 O O . LYS A 1 187 ? -11.673 1.680 6.212 1.00 93.94 187 LYS A O 1
ATOM 1430 N N . LEU A 1 188 ? -11.662 -0.514 6.652 1.00 96.50 188 LEU A N 1
ATOM 1431 C CA . LEU A 1 188 ? -10.220 -0.677 6.526 1.00 96.50 188 LEU A CA 1
ATOM 1432 C C . LEU A 1 188 ? -9.783 -0.724 5.059 1.00 96.50 188 LEU A C 1
ATOM 1434 O O . LEU A 1 188 ? -10.099 -1.665 4.342 1.00 96.50 188 LEU A O 1
ATOM 1438 N N . ASP A 1 189 ? -8.907 0.192 4.697 1.00 96.81 189 ASP A N 1
ATOM 1439 C CA . ASP A 1 189 ? -8.141 0.251 3.465 1.00 96.81 189 ASP A CA 1
ATOM 1440 C C . ASP A 1 189 ? -6.664 -0.062 3.729 1.00 96.81 189 ASP A C 1
ATOM 1442 O O . ASP A 1 189 ? -6.144 0.104 4.840 1.00 96.81 189 ASP A O 1
ATOM 1446 N N . LEU A 1 190 ? -5.955 -0.513 2.690 1.00 98.00 190 LEU A N 1
ATOM 1447 C CA . LEU A 1 190 ? -4.562 -0.944 2.799 1.00 98.00 190 LEU A CA 1
ATOM 1448 C C . LEU A 1 190 ? -3.712 -0.433 1.638 1.00 98.00 190 LEU A C 1
ATOM 1450 O O . LEU A 1 190 ? -4.098 -0.516 0.473 1.00 98.00 190 LEU A O 1
ATOM 1454 N N . VAL A 1 191 ? -2.484 -0.025 1.952 1.00 97.75 191 VAL A N 1
ATOM 1455 C CA . VAL A 1 191 ? -1.404 0.126 0.971 1.00 97.75 191 VAL A CA 1
ATOM 1456 C C . VAL A 1 191 ? -0.335 -0.904 1.296 1.00 97.75 191 VAL A C 1
ATOM 1458 O O . VAL A 1 191 ? 0.269 -0.872 2.371 1.00 97.75 191 VAL A O 1
ATOM 1461 N N . MET A 1 192 ? -0.092 -1.824 0.367 1.00 96.25 192 MET A N 1
ATOM 1462 C CA . MET A 1 192 ? 0.842 -2.932 0.563 1.00 96.25 192 MET A CA 1
ATOM 1463 C C . MET A 1 192 ? 1.931 -2.945 -0.491 1.00 96.25 192 MET A C 1
ATOM 1465 O O . MET A 1 192 ? 1.688 -2.580 -1.639 1.00 96.25 192 MET A O 1
ATOM 1469 N N . SER A 1 193 ? 3.113 -3.404 -0.094 1.00 92.56 193 SER A N 1
ATOM 1470 C CA . SER A 1 193 ? 4.211 -3.703 -1.001 1.00 92.56 193 SER A CA 1
ATOM 1471 C C . SER A 1 193 ? 4.349 -5.211 -1.145 1.00 92.56 193 SER A C 1
ATOM 1473 O O . SER A 1 193 ? 4.506 -5.919 -0.150 1.00 92.56 193 SER A O 1
ATOM 1475 N N . PHE A 1 194 ? 4.319 -5.695 -2.380 1.00 89.75 194 PHE A N 1
ATOM 1476 C CA . PHE A 1 194 ? 4.781 -7.027 -2.730 1.00 89.75 194 PHE A CA 1
ATOM 1477 C C . PHE A 1 194 ? 6.030 -6.896 -3.585 1.00 89.75 194 PHE A C 1
ATOM 1479 O O . PHE A 1 194 ? 5.995 -7.032 -4.808 1.00 89.75 194 PHE A O 1
ATOM 1486 N N . GLU A 1 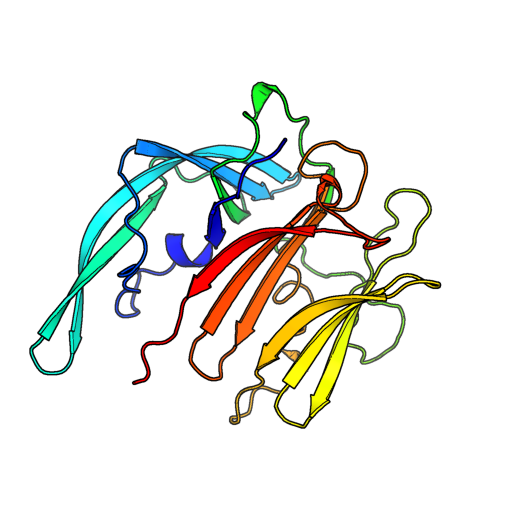195 ? 7.118 -6.531 -2.919 1.00 79.50 195 GLU A N 1
ATOM 1487 C CA . GLU A 1 195 ? 8.451 -6.564 -3.498 1.00 79.50 195 GLU A CA 1
ATOM 1488 C C . GLU A 1 195 ? 8.916 -8.019 -3.584 1.00 79.50 195 GLU A C 1
ATOM 1490 O O . GLU A 1 195 ? 8.744 -8.783 -2.637 1.00 79.50 195 GLU A O 1
ATOM 1495 N N . SER A 1 196 ? 9.464 -8.406 -4.730 1.00 70.56 196 SER A N 1
ATOM 1496 C CA . SER A 1 196 ? 10.086 -9.694 -5.004 1.00 70.56 196 SER A CA 1
ATOM 1497 C C . SER A 1 196 ? 11.510 -9.435 -5.472 1.00 70.56 196 SER A C 1
ATOM 1499 O O . SER A 1 196 ? 11.741 -8.778 -6.485 1.00 70.56 196 SER A O 1
ATOM 1501 N N . TRP A 1 197 ? 12.485 -9.983 -4.752 1.00 63.78 197 TRP A N 1
ATOM 1502 C CA . TRP A 1 197 ? 13.877 -9.953 -5.209 1.00 63.78 197 TRP A CA 1
ATOM 1503 C C . TRP A 1 197 ? 14.117 -10.944 -6.351 1.00 63.78 197 TRP A C 1
ATOM 1505 O O . TRP A 1 197 ? 15.032 -10.760 -7.150 1.00 63.78 197 TRP A O 1
ATOM 1515 N N . VAL A 1 198 ? 13.280 -11.982 -6.468 1.00 53.94 198 VAL A N 1
ATOM 1516 C CA . VAL A 1 198 ? 13.276 -12.861 -7.641 1.00 53.94 198 VAL A CA 1
ATOM 1517 C C . VAL A 1 198 ? 12.671 -12.066 -8.794 1.00 53.94 198 VAL A C 1
ATOM 1519 O O . VAL A 1 198 ? 11.481 -11.756 -8.767 1.00 53.94 198 VAL A O 1
ATOM 1522 N N . GLY A 1 199 ? 13.512 -11.693 -9.759 1.00 52.34 199 GLY A N 1
ATOM 1523 C CA . GLY A 1 199 ? 13.112 -10.930 -10.940 1.00 52.34 199 GLY A CA 1
ATOM 1524 C C . GLY A 1 199 ? 13.065 -9.411 -10.763 1.00 52.34 199 GLY A C 1
ATOM 1525 O O . GLY A 1 199 ? 12.637 -8.756 -11.694 1.00 52.34 199 GLY A O 1
ATOM 1526 N N . ASN A 1 200 ? 13.515 -8.830 -9.636 1.00 57.09 200 ASN A N 1
ATOM 1527 C CA . ASN A 1 200 ? 13.412 -7.382 -9.336 1.00 57.09 200 ASN A CA 1
ATOM 1528 C C . ASN A 1 200 ? 11.988 -6.805 -9.481 1.00 57.09 200 ASN A C 1
ATOM 1530 O O . ASN A 1 200 ? 11.813 -5.611 -9.751 1.00 57.09 200 ASN A O 1
ATOM 1534 N N . ASP A 1 201 ? 10.971 -7.646 -9.300 1.00 66.81 201 ASP A N 1
ATOM 1535 C CA . ASP A 1 201 ? 9.587 -7.235 -9.448 1.00 66.81 201 ASP A CA 1
ATOM 1536 C C . ASP A 1 201 ? 9.126 -6.525 -8.178 1.00 66.81 201 ASP A C 1
ATOM 1538 O O . ASP A 1 201 ? 9.017 -7.126 -7.112 1.00 66.81 201 ASP A O 1
ATOM 1542 N N . SER A 1 202 ? 8.827 -5.233 -8.272 1.00 72.19 202 SER A N 1
ATOM 1543 C CA . SER A 1 202 ? 8.274 -4.474 -7.149 1.00 72.19 202 SER 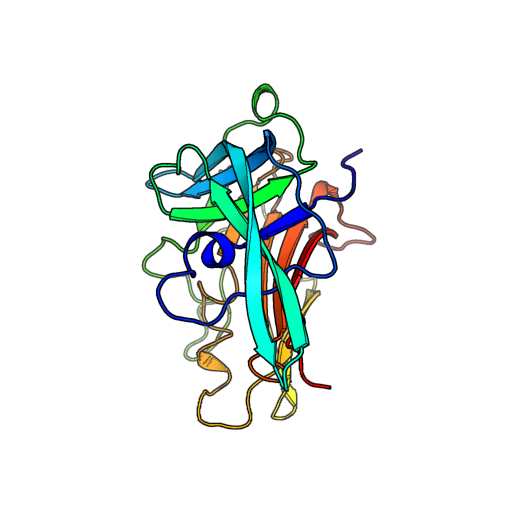A CA 1
ATOM 1544 C C . SER A 1 202 ? 6.852 -4.062 -7.463 1.00 72.19 202 SER A C 1
ATOM 1546 O O . SER A 1 202 ? 6.593 -3.392 -8.468 1.00 72.19 202 SER A O 1
ATOM 1548 N N . SER A 1 203 ? 5.914 -4.447 -6.599 1.00 86.50 203 SER A N 1
ATOM 1549 C CA . SER A 1 203 ? 4.538 -3.988 -6.715 1.00 86.50 203 SER A CA 1
ATOM 1550 C C . SER A 1 203 ? 4.070 -3.279 -5.461 1.00 86.50 203 SER A C 1
ATOM 1552 O O . SER A 1 203 ? 4.274 -3.751 -4.349 1.00 86.50 203 SER A O 1
ATOM 1554 N N . VAL A 1 204 ? 3.408 -2.140 -5.643 1.00 93.12 204 VAL A N 1
ATOM 1555 C CA . VAL A 1 204 ? 2.674 -1.471 -4.568 1.00 93.12 204 VAL A CA 1
ATOM 1556 C C . VAL A 1 204 ? 1.213 -1.433 -4.955 1.00 93.12 204 VAL A C 1
ATOM 1558 O O . VAL A 1 204 ? 0.866 -0.997 -6.052 1.00 93.12 204 VAL A O 1
ATOM 1561 N N . VAL A 1 205 ? 0.358 -1.922 -4.067 1.00 96.12 205 VAL A N 1
ATOM 1562 C CA . VAL A 1 205 ? -1.062 -2.143 -4.326 1.00 96.12 205 VAL A CA 1
ATOM 1563 C C . VAL A 1 205 ? -1.884 -1.346 -3.324 1.00 96.12 205 VAL A C 1
ATOM 1565 O O . VAL A 1 205 ? -1.639 -1.417 -2.120 1.00 96.12 205 VAL A O 1
ATOM 1568 N N . LEU A 1 206 ? -2.861 -0.600 -3.840 1.00 97.75 206 LEU A N 1
ATOM 1569 C CA . LEU A 1 206 ? -3.914 0.019 -3.046 1.00 97.75 206 LEU A CA 1
ATOM 1570 C C . LEU A 1 206 ? -5.121 -0.918 -3.024 1.00 97.75 206 LEU A C 1
ATOM 1572 O O . LEU A 1 206 ? -5.654 -1.282 -4.080 1.00 97.75 206 LEU A O 1
ATOM 1576 N N . PHE A 1 207 ? -5.563 -1.266 -1.824 1.00 97.75 207 PHE A N 1
ATOM 1577 C CA . PHE A 1 207 ? -6.809 -1.967 -1.573 1.00 97.75 207 PHE A CA 1
ATOM 1578 C C . PHE A 1 207 ? -7.778 -1.034 -0.848 1.00 97.75 207 PHE A C 1
ATOM 1580 O O . PHE A 1 207 ? -7.394 -0.416 0.142 1.00 97.75 207 PHE A O 1
ATOM 1587 N N . LEU A 1 208 ? -9.013 -0.960 -1.343 1.00 96.75 208 LEU A N 1
ATOM 1588 C CA . LEU A 1 208 ? -10.103 -0.196 -0.743 1.00 96.75 208 LEU A CA 1
ATOM 1589 C C . LEU A 1 208 ? -11.232 -1.139 -0.336 1.00 96.75 208 LEU A C 1
ATOM 1591 O O . LEU A 1 208 ? -11.672 -1.978 -1.129 1.00 96.75 208 LEU A O 1
ATOM 1595 N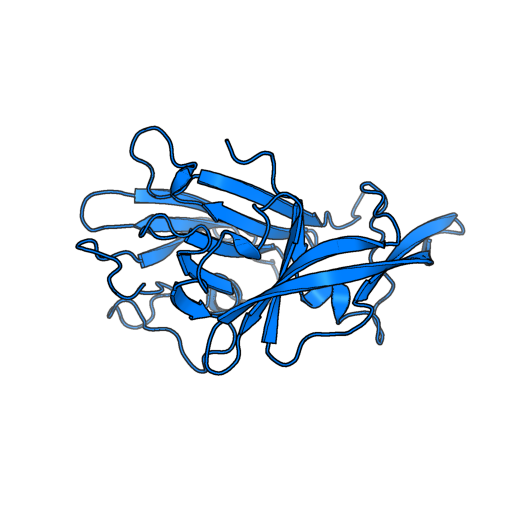 N . SER A 1 209 ? -11.719 -0.988 0.883 1.00 95.62 209 SER A N 1
ATOM 1596 C CA . SER A 1 209 ? -12.890 -1.686 1.414 1.00 95.62 209 SER A CA 1
ATOM 1597 C C . SER A 1 209 ? -14.159 -1.409 0.604 1.00 95.62 209 SER A C 1
ATOM 1599 O O . SER A 1 209 ? -14.929 -2.332 0.326 1.00 95.62 209 SER A O 1
ATOM 1601 N N . SER A 1 210 ? -14.325 -0.185 0.100 1.00 94.31 210 SER A N 1
ATOM 1602 C CA . SER A 1 210 ? -15.433 0.214 -0.778 1.00 94.31 210 SER A CA 1
ATOM 1603 C C . SER A 1 210 ? -15.493 -0.546 -2.115 1.00 94.31 210 SER A C 1
ATOM 1605 O O . SER A 1 210 ? -16.522 -0.537 -2.796 1.00 94.31 210 SER A O 1
ATOM 1607 N N . LEU A 1 211 ? -14.412 -1.243 -2.492 1.00 95.75 211 LEU A N 1
ATOM 1608 C CA . LEU A 1 211 ? -14.324 -2.082 -3.692 1.00 95.75 211 LEU A CA 1
ATOM 1609 C C . LEU A 1 211 ? -14.364 -3.588 -3.398 1.00 95.75 211 LEU A C 1
ATOM 1611 O O . LEU A 1 211 ? -14.206 -4.393 -4.325 1.00 95.75 211 LEU A O 1
ATOM 1615 N N . ALA A 1 212 ? -14.538 -3.985 -2.136 1.00 96.31 212 ALA A N 1
ATOM 1616 C CA . ALA A 1 212 ? -14.621 -5.386 -1.750 1.00 96.31 212 ALA A CA 1
ATOM 1617 C C . ALA A 1 212 ? -15.803 -6.099 -2.431 1.00 96.31 212 ALA A C 1
ATOM 1619 O O . ALA A 1 212 ? -16.851 -5.509 -2.705 1.00 96.31 212 ALA A O 1
ATOM 1620 N N . LYS A 1 213 ? -15.639 -7.395 -2.719 1.00 95.62 213 LYS A N 1
ATOM 1621 C CA . LYS A 1 213 ? -16.655 -8.233 -3.375 1.00 95.62 213 LYS A CA 1
ATOM 1622 C C . LYS A 1 213 ? -16.824 -9.541 -2.620 1.00 95.62 213 LYS A C 1
ATOM 1624 O O . LYS A 1 213 ? -15.872 -10.054 -2.057 1.00 95.62 213 LYS A O 1
ATOM 1629 N N . GLY A 1 214 ? -18.024 -10.118 -2.660 1.00 91.56 214 GLY A N 1
ATOM 1630 C CA . GLY A 1 214 ? -18.224 -11.515 -2.254 1.00 91.56 214 GLY A CA 1
ATOM 1631 C C . GLY A 1 214 ? -17.799 -11.849 -0.819 1.00 91.56 214 GLY A C 1
ATOM 1632 O O . GLY A 1 214 ? -17.332 -12.956 -0.581 1.00 91.56 214 GLY A O 1
ATOM 1633 N N . GLY A 1 215 ? -17.949 -10.911 0.121 1.00 92.38 215 GLY A N 1
ATOM 1634 C CA . GLY A 1 215 ? -17.562 -11.109 1.523 1.00 92.38 215 GLY A CA 1
ATOM 1635 C C . GLY A 1 215 ? -16.085 -10.849 1.831 1.00 92.38 215 GLY A C 1
ATOM 1636 O O . GLY A 1 215 ? -15.701 -10.987 2.988 1.00 92.38 215 GLY A O 1
ATOM 1637 N N . ASP A 1 216 ? -15.286 -10.442 0.840 1.00 96.94 216 ASP A N 1
ATOM 1638 C CA . ASP A 1 216 ? -13.931 -9.940 1.063 1.00 96.94 216 ASP A CA 1
ATOM 1639 C C . ASP A 1 216 ? -13.936 -8.709 1.983 1.00 96.94 216 ASP A C 1
ATOM 1641 O O . ASP A 1 216 ? -14.907 -7.949 2.035 1.00 96.94 216 ASP A O 1
ATOM 1645 N N . PHE A 1 217 ? -12.815 -8.470 2.661 1.00 96.44 217 PHE A N 1
ATOM 1646 C CA . PHE A 1 217 ? -12.624 -7.260 3.460 1.00 96.44 217 PHE A CA 1
ATOM 1647 C C . PHE A 1 217 ? -12.311 -6.046 2.578 1.00 96.44 217 PHE A C 1
ATOM 1649 O O . PHE A 1 217 ? -12.778 -4.945 2.853 1.00 96.44 217 PHE A O 1
ATOM 1656 N N . VAL A 1 218 ? -11.507 -6.247 1.525 1.00 97.31 218 VAL A N 1
ATOM 1657 C CA . VAL A 1 218 ? -11.013 -5.179 0.640 1.00 97.31 218 VAL A CA 1
ATOM 1658 C C . VAL A 1 218 ? -10.979 -5.601 -0.826 1.00 97.31 218 VAL A C 1
ATOM 1660 O O . VAL A 1 218 ? -10.830 -6.776 -1.141 1.00 97.31 218 VAL A O 1
ATOM 1663 N N . GLY A 1 219 ? -11.070 -4.650 -1.752 1.00 97.12 219 GLY A N 1
ATOM 1664 C CA . GLY A 1 219 ? -10.887 -4.866 -3.189 1.00 97.12 219 GLY A CA 1
ATOM 1665 C C . GLY A 1 219 ? -9.695 -4.087 -3.739 1.00 97.12 219 GLY A C 1
ATOM 1666 O O . GLY A 1 219 ? -9.391 -2.987 -3.287 1.00 97.12 219 GLY A O 1
ATOM 1667 N N . LYS A 1 220 ? -8.999 -4.635 -4.740 1.00 96.62 220 LYS A N 1
ATOM 1668 C CA . LYS A 1 220 ? -7.874 -3.947 -5.393 1.00 96.62 220 LYS A CA 1
ATOM 1669 C C . LYS A 1 220 ? -8.372 -2.725 -6.178 1.00 96.62 220 LYS A C 1
ATOM 1671 O O . LYS A 1 220 ? -9.073 -2.884 -7.174 1.00 96.62 220 LYS A O 1
ATOM 1676 N N . ALA A 1 221 ? -7.946 -1.531 -5.771 1.00 96.19 221 ALA A N 1
ATOM 1677 C CA . ALA A 1 221 ? -8.258 -0.270 -6.448 1.00 96.19 221 ALA A CA 1
ATOM 1678 C C . ALA A 1 221 ? -7.234 0.085 -7.532 1.00 96.19 221 ALA A C 1
ATOM 1680 O O . ALA A 1 221 ? -7.573 0.668 -8.562 1.00 96.19 221 ALA A O 1
ATOM 1681 N N . GLY A 1 222 ? -5.972 -0.274 -7.296 1.00 94.69 222 GLY A N 1
ATOM 1682 C CA . GLY A 1 222 ? -4.865 0.109 -8.154 1.00 94.69 222 GLY A CA 1
ATOM 1683 C C . GLY A 1 222 ? -3.578 -0.608 -7.793 1.00 94.69 222 GLY A C 1
ATOM 1684 O O . GLY A 1 222 ? -3.400 -1.066 -6.666 1.00 94.69 222 GLY A O 1
ATOM 1685 N N . SER A 1 223 ? -2.659 -0.709 -8.746 1.00 93.38 223 SER A N 1
ATOM 1686 C CA . SER A 1 223 ? -1.304 -1.172 -8.459 1.00 93.38 223 SER A CA 1
ATOM 1687 C C . SER A 1 223 ? -0.284 -0.507 -9.351 1.00 93.38 223 SER A C 1
ATOM 1689 O O . SER A 1 223 ? -0.525 -0.299 -10.539 1.00 93.38 223 SER A O 1
ATOM 1691 N N . TYR A 1 224 ? 0.882 -0.283 -8.778 1.00 90.69 224 TYR A N 1
ATOM 1692 C CA . TYR A 1 224 ? 2.113 -0.120 -9.510 1.00 90.69 224 TYR A CA 1
ATOM 1693 C C . TYR A 1 224 ? 2.777 -1.488 -9.649 1.00 90.69 224 TYR A C 1
ATOM 1695 O O . TYR A 1 224 ? 2.798 -2.248 -8.683 1.00 90.69 224 TYR A O 1
ATOM 1703 N N . PHE A 1 225 ? 3.306 -1.793 -10.828 1.00 85.31 225 PHE A N 1
ATOM 1704 C CA . PHE A 1 225 ? 4.135 -2.968 -11.054 1.00 85.31 225 PHE A CA 1
ATOM 1705 C C . PHE A 1 225 ? 5.365 -2.531 -11.828 1.00 85.31 225 PHE A C 1
ATOM 1707 O O . PHE A 1 225 ? 5.255 -1.981 -12.927 1.00 85.31 225 PHE A O 1
ATOM 1714 N N . LEU A 1 226 ? 6.520 -2.771 -11.236 1.00 76.50 226 LEU A N 1
ATOM 1715 C CA . LEU A 1 226 ? 7.783 -2.722 -11.926 1.00 76.50 226 LEU A CA 1
ATOM 1716 C C . LEU A 1 226 ? 8.173 -4.150 -12.263 1.00 76.50 226 LEU A C 1
ATOM 1718 O O . LEU A 1 226 ? 8.383 -4.925 -11.342 1.00 76.50 226 LEU A O 1
ATOM 1722 N N . ALA A 1 227 ? 8.261 -4.462 -13.553 1.00 65.75 227 ALA A N 1
ATOM 1723 C CA . ALA A 1 227 ? 8.899 -5.688 -14.005 1.00 65.75 227 ALA A CA 1
ATOM 1724 C C . ALA A 1 227 ? 10.415 -5.477 -13.976 1.00 65.75 227 ALA A C 1
ATOM 1726 O O . ALA A 1 227 ? 10.883 -4.481 -14.549 1.00 65.75 227 ALA A O 1
ATOM 1727 N N . GLY A 1 228 ? 11.191 -6.381 -13.385 1.00 58.84 228 GLY A N 1
ATOM 1728 C CA . GLY A 1 228 ? 12.610 -6.418 -13.710 1.00 58.84 228 GLY A CA 1
ATOM 1729 C C . GLY A 1 228 ? 12.785 -6.800 -15.173 1.00 58.84 228 GLY A C 1
ATOM 1730 O O . GLY A 1 228 ? 12.144 -7.716 -15.685 1.00 58.84 228 GLY A O 1
ATOM 1731 N N . GLN A 1 229 ? 13.635 -6.058 -15.878 1.00 48.16 229 GLN A N 1
ATOM 1732 C CA . GLN A 1 229 ? 14.053 -6.423 -17.227 1.00 48.16 229 GLN A CA 1
ATOM 1733 C C . GLN A 1 229 ? 15.049 -7.581 -17.128 1.00 48.16 229 GLN A C 1
ATOM 1735 O O . GLN A 1 229 ? 16.256 -7.357 -17.089 1.00 48.16 229 GLN A O 1
ATOM 1740 N N . TYR A 1 230 ? 14.543 -8.805 -17.039 1.00 42.88 230 TYR A N 1
ATOM 1741 C CA . TYR A 1 230 ? 15.310 -10.004 -17.347 1.00 42.88 230 TYR A CA 1
ATOM 1742 C C . TYR A 1 230 ? 14.547 -10.758 -18.437 1.00 42.88 230 TYR A C 1
ATOM 1744 O O . TYR A 1 230 ? 13.648 -11.536 -18.128 1.00 42.88 230 TYR A O 1
ATOM 1752 N N . ASP A 1 231 ? 14.880 -10.449 -19.691 1.00 41.00 231 ASP A N 1
ATOM 1753 C CA . ASP A 1 231 ? 14.751 -11.397 -20.804 1.00 41.00 231 ASP A CA 1
ATOM 1754 C C . ASP A 1 231 ? 16.080 -12.158 -20.931 1.00 41.00 231 ASP A C 1
ATOM 1756 O O . ASP A 1 231 ? 17.144 -11.503 -20.779 1.00 41.00 231 ASP A O 1
#

Mean predicted aligned error: 6.72 Å

Secondary structure (DSSP, 8-state):
---PPEEEEHHHHH--SSS------S----TT-EEEEEEESSSEEEEEEEEEEEEEEEEEETTEEEEEEEEEESSPPSSEEEEEEESSPPGGGSPPPEEEEETTSS-PPB-S-TT---EEEEEETTEEEEEEEEEEETTEEEEEEE-SS-EEEEEEEEPPSSS--TTTTSSGGGTEEEEEESSSSSS-EEEEEEEETGGGEEEEEEEEGGG--TT-S-EEEEEEEEPP---

Radius of gyration: 18.0 Å; Cα contacts (8 Å, |Δi|>4): 523; chains: 1; bounding box: 43×44×48 Å